Protein AF-A0A2R7QZ97-F1 (afdb_monomer)

Nearest PDB structures (foldseek):
  3zx6-assembly1_B  TM=9.233E-01  e=1.026E-11  Archaeoglobus fulgidus DSM 4304
  8c5v-assembly1_I  TM=8.715E-01  e=5.247E-11  Escherichia coli
  3ja6-assembly1_I  TM=5.842E-01  e=1.740E-07  Escherichia coli
  7a0g-assembly1_FFF  TM=6.526E-01  e=6.106E-01  Serratia marcescens
  5xg2-assembly1_A  TM=6.997E-01  e=9.963E-01  Pyrococcus yayanosii CH1

Mean predicted aligned error: 10.74 Å

Structure (mmCIF, N/CA/C/O backbone):
data_AF-A0A2R7QZ97-F1
#
_entry.id   AF-A0A2R7QZ97-F1
#
loop_
_atom_site.group_PDB
_atom_site.id
_atom_site.type_symbol
_atom_site.label_atom_id
_atom_site.label_alt_id
_atom_site.label_comp_id
_atom_site.label_asym_id
_atom_site.label_entity_id
_atom_site.label_seq_id
_atom_site.pdbx_PDB_ins_code
_atom_site.Cartn_x
_atom_site.Cartn_y
_atom_site.Cartn_z
_atom_site.occupancy
_atom_site.B_iso_or_equiv
_atom_site.auth_seq_id
_atom_site.auth_comp_id
_atom_site.auth_asym_id
_atom_site.auth_atom_id
_atom_site.pdbx_PDB_model_num
ATOM 1 N N . HIS A 1 1 ? -22.689 7.119 20.445 1.00 74.62 1 HIS A N 1
ATOM 2 C CA . HIS A 1 1 ? -21.287 7.129 19.978 1.00 74.62 1 HIS A CA 1
ATOM 3 C C . HIS A 1 1 ? -20.945 5.925 19.104 1.00 74.62 1 HIS A C 1
ATOM 5 O O . HIS A 1 1 ? -20.470 6.163 18.003 1.00 74.62 1 HIS A O 1
ATOM 11 N N . ALA A 1 2 ? -21.285 4.690 19.500 1.00 81.50 2 ALA A N 1
ATOM 12 C CA . ALA A 1 2 ? -21.035 3.475 18.706 1.00 81.50 2 ALA A CA 1
ATOM 13 C C . ALA A 1 2 ? -21.479 3.566 17.229 1.00 81.50 2 ALA A C 1
ATOM 15 O O . ALA A 1 2 ? -20.641 3.485 16.346 1.00 81.50 2 ALA A O 1
ATOM 16 N N . ARG A 1 3 ? -22.747 3.912 16.947 1.00 79.94 3 ARG A N 1
ATOM 17 C CA . ARG A 1 3 ? -23.255 4.099 15.564 1.00 79.94 3 ARG A CA 1
ATOM 18 C C . ARG A 1 3 ? -22.471 5.104 14.703 1.00 79.94 3 ARG A C 1
ATOM 20 O O . ARG A 1 3 ? -22.500 5.025 13.482 1.00 79.94 3 ARG A O 1
ATOM 27 N N . ARG A 1 4 ? -21.827 6.101 15.321 1.00 84.69 4 ARG A N 1
ATOM 28 C CA . ARG A 1 4 ? -20.996 7.081 14.601 1.00 84.69 4 ARG A CA 1
ATOM 29 C C . ARG A 1 4 ? -19.594 6.528 14.347 1.00 84.69 4 ARG A C 1
ATOM 31 O O . ARG A 1 4 ? -19.046 6.792 13.287 1.00 84.69 4 ARG A O 1
ATOM 38 N N . ALA A 1 5 ? -19.038 5.796 15.311 1.00 85.38 5 ALA A N 1
ATOM 39 C CA . ALA A 1 5 ? -17.747 5.133 15.178 1.00 85.38 5 ALA A CA 1
ATOM 40 C C . ALA A 1 5 ? -17.795 4.028 14.111 1.00 85.38 5 ALA A C 1
ATOM 42 O O . ALA A 1 5 ? -16.906 3.975 13.275 1.00 85.38 5 ALA A O 1
ATOM 43 N N . ASP A 1 6 ? -18.877 3.248 14.080 1.00 84.31 6 ASP A N 1
ATOM 44 C CA . ASP A 1 6 ? -19.133 2.221 13.065 1.00 84.31 6 ASP A CA 1
ATOM 45 C C . ASP A 1 6 ? -19.162 2.807 11.640 1.00 84.31 6 ASP A C 1
ATOM 47 O O . ASP A 1 6 ? -18.436 2.367 10.754 1.00 84.31 6 ASP A O 1
ATOM 51 N N . ARG A 1 7 ? -19.887 3.917 11.440 1.00 87.75 7 ARG A N 1
ATOM 52 C CA . ARG A 1 7 ? -19.893 4.625 10.149 1.00 87.75 7 ARG A CA 1
ATOM 53 C C . ARG A 1 7 ? -18.503 5.124 9.733 1.00 87.75 7 ARG A C 1
ATOM 55 O O . ARG A 1 7 ? -18.128 4.979 8.578 1.00 87.75 7 ARG A O 1
ATOM 62 N N . LEU A 1 8 ? -17.748 5.704 10.667 1.00 89.38 8 LEU A N 1
ATOM 63 C CA . LEU A 1 8 ? -16.377 6.174 10.421 1.00 89.38 8 LEU A CA 1
ATOM 64 C C . LEU A 1 8 ? -15.429 5.021 10.070 1.00 89.38 8 LEU A C 1
ATOM 66 O O . LEU A 1 8 ? -14.568 5.184 9.210 1.00 89.38 8 LEU A O 1
ATOM 70 N N . ALA A 1 9 ? -15.590 3.865 10.716 1.00 88.75 9 ALA A N 1
ATOM 71 C CA . ALA A 1 9 ? -14.850 2.657 10.383 1.00 88.75 9 ALA A CA 1
ATOM 72 C C . ALA A 1 9 ? -15.205 2.177 8.966 1.00 88.75 9 ALA A C 1
ATOM 74 O O . ALA A 1 9 ? -14.306 1.941 8.165 1.00 88.75 9 ALA A O 1
ATOM 75 N N . ALA A 1 10 ? -16.491 2.128 8.609 1.00 88.56 10 ALA A N 1
ATOM 76 C CA . ALA A 1 10 ? -16.923 1.758 7.261 1.00 88.56 10 ALA A CA 1
ATOM 77 C C . ALA A 1 10 ? -16.348 2.695 6.180 1.00 88.56 10 ALA A C 1
ATOM 79 O O . ALA A 1 10 ? -15.790 2.220 5.191 1.00 88.56 10 ALA A O 1
ATOM 80 N N . GLU A 1 11 ? -16.400 4.014 6.396 1.00 92.50 11 GLU A N 1
ATOM 81 C CA . GLU A 1 11 ? -15.803 5.008 5.489 1.00 92.50 11 GLU A CA 1
ATOM 82 C C . GLU A 1 11 ? -14.279 4.821 5.362 1.00 92.50 11 GLU A C 1
ATOM 84 O O . GLU A 1 11 ? -13.733 4.842 4.258 1.00 92.50 11 GLU A O 1
ATOM 89 N N . ALA A 1 12 ? -13.572 4.586 6.473 1.00 90.81 12 ALA A N 1
ATOM 90 C CA . ALA A 1 12 ? -12.129 4.342 6.455 1.00 90.81 12 ALA A CA 1
ATOM 91 C C . ALA A 1 12 ? -11.760 3.044 5.714 1.00 90.81 12 ALA A C 1
ATOM 93 O O . ALA A 1 12 ? -10.780 3.020 4.965 1.00 90.81 12 ALA A O 1
ATOM 94 N N . ALA A 1 13 ? -12.547 1.978 5.891 1.00 91.31 13 ALA A N 1
ATOM 95 C CA . ALA A 1 13 ? -12.369 0.718 5.174 1.00 91.31 13 ALA A CA 1
ATOM 96 C C . ALA A 1 13 ? -12.598 0.893 3.668 1.00 91.31 13 ALA A C 1
ATOM 98 O O . ALA A 1 13 ? -11.818 0.373 2.869 1.00 91.31 13 ALA A O 1
ATOM 99 N N . GLU A 1 14 ? -13.615 1.662 3.275 1.00 93.00 14 GLU A N 1
ATOM 100 C CA . GLU A 1 14 ? -13.889 1.968 1.871 1.00 93.00 14 GLU A CA 1
ATOM 101 C C . GLU A 1 14 ? -12.729 2.739 1.227 1.00 93.00 14 GLU A C 1
ATOM 103 O O . GLU A 1 14 ? -12.229 2.340 0.173 1.00 93.00 14 GLU A O 1
ATOM 108 N N . VAL A 1 15 ? -12.232 3.792 1.884 1.00 94.19 15 VAL A N 1
ATOM 109 C CA . VAL A 1 15 ? -11.080 4.570 1.397 1.00 94.19 15 VAL A CA 1
ATOM 110 C C . VAL A 1 15 ? -9.831 3.694 1.280 1.00 94.19 15 VAL A C 1
ATOM 112 O O . VAL A 1 15 ? -9.115 3.762 0.279 1.00 94.19 15 VAL A O 1
ATOM 115 N N . ALA A 1 16 ? -9.570 2.831 2.265 1.00 92.81 16 ALA A N 1
ATOM 116 C CA . ALA A 1 16 ? -8.441 1.907 2.215 1.00 92.81 16 ALA A CA 1
ATOM 117 C C . ALA A 1 16 ? -8.582 0.877 1.077 1.00 92.81 16 ALA A C 1
ATOM 119 O O . ALA A 1 16 ? -7.597 0.581 0.395 1.00 92.81 16 ALA A O 1
ATOM 120 N N . ALA A 1 17 ? -9.794 0.379 0.817 1.00 91.94 17 ALA A N 1
ATOM 121 C CA . ALA A 1 17 ? -10.076 -0.534 -0.289 1.00 91.94 17 ALA A CA 1
ATOM 122 C C . ALA A 1 17 ? -9.878 0.138 -1.658 1.00 91.94 17 ALA A C 1
ATOM 124 O O . ALA A 1 17 ? -9.222 -0.430 -2.536 1.00 91.94 17 ALA A O 1
ATOM 125 N N . GLN A 1 18 ? -10.369 1.370 -1.827 1.00 94.69 18 GLN A N 1
ATOM 126 C CA . GLN A 1 18 ? -10.133 2.174 -3.031 1.00 94.69 18 GLN A CA 1
ATOM 127 C C . GLN A 1 18 ? -8.634 2.440 -3.238 1.00 94.69 18 GLN A C 1
ATOM 129 O O . GLN A 1 18 ? -8.123 2.286 -4.349 1.00 94.69 18 GLN A O 1
ATOM 134 N N . GLY A 1 19 ? -7.905 2.756 -2.163 1.00 94.75 19 GLY A N 1
ATOM 135 C CA . GLY A 1 19 ? -6.448 2.873 -2.193 1.00 94.75 19 GLY A CA 1
ATOM 136 C C . GLY A 1 19 ? -5.768 1.576 -2.644 1.00 94.75 19 GLY A C 1
ATOM 137 O O . GLY A 1 19 ? -4.864 1.608 -3.476 1.00 94.75 19 GLY A O 1
ATOM 138 N N . GLY A 1 20 ? -6.227 0.423 -2.147 1.00 94.38 20 GLY A N 1
ATOM 139 C CA . GLY A 1 20 ? -5.702 -0.888 -2.534 1.00 94.38 20 GLY A CA 1
ATOM 140 C C . GLY A 1 20 ? -5.913 -1.191 -4.021 1.00 94.38 20 GLY A C 1
ATOM 141 O O . GLY A 1 20 ? -5.006 -1.693 -4.693 1.00 94.38 20 GLY A O 1
ATOM 142 N N . ALA A 1 21 ? -7.076 -0.825 -4.564 1.00 93.75 21 ALA A N 1
ATOM 143 C CA . ALA A 1 21 ? -7.362 -0.936 -5.993 1.00 93.75 21 ALA A CA 1
ATOM 144 C C . ALA A 1 21 ? -6.455 -0.017 -6.831 1.00 93.75 21 ALA A C 1
ATOM 146 O O . ALA A 1 21 ? -5.871 -0.464 -7.820 1.00 93.75 21 ALA A O 1
ATOM 147 N N . ALA A 1 22 ? -6.263 1.237 -6.407 1.00 95.56 22 ALA A N 1
ATOM 148 C CA . ALA A 1 22 ? -5.367 2.176 -7.082 1.00 95.56 22 ALA A CA 1
ATOM 149 C C . ALA A 1 22 ? -3.914 1.671 -7.105 1.00 95.56 22 ALA A C 1
ATOM 151 O O . ALA A 1 22 ? -3.258 1.703 -8.145 1.00 95.56 22 ALA A O 1
ATOM 152 N N . VAL A 1 23 ? -3.425 1.127 -5.989 1.00 95.62 23 VAL A N 1
ATOM 153 C CA . VAL A 1 23 ? -2.092 0.512 -5.913 1.00 95.62 23 VAL A CA 1
ATOM 154 C C . VAL A 1 23 ? -1.974 -0.697 -6.844 1.00 95.62 23 VAL A C 1
ATOM 156 O O . VAL A 1 23 ? -0.961 -0.856 -7.524 1.00 95.62 23 VAL A O 1
ATOM 159 N N . THR A 1 24 ? -3.018 -1.521 -6.939 1.00 93.12 24 THR A N 1
ATOM 160 C CA . THR A 1 24 ? -3.050 -2.654 -7.878 1.00 93.12 24 THR A CA 1
ATOM 161 C C . THR A 1 24 ? -2.922 -2.180 -9.329 1.00 93.12 24 THR A C 1
ATOM 163 O O . THR A 1 24 ? -2.155 -2.756 -10.102 1.00 93.12 24 THR A O 1
ATOM 166 N N . GLN A 1 25 ? -3.597 -1.085 -9.691 1.00 94.94 25 GLN A N 1
ATOM 167 C CA . GLN A 1 25 ? -3.477 -0.472 -11.016 1.00 94.94 25 GLN A CA 1
ATOM 168 C C . GLN A 1 25 ? -2.061 0.066 -11.283 1.00 94.94 25 GLN A C 1
ATOM 170 O O . GLN A 1 25 ? -1.548 -0.057 -12.399 1.00 94.94 25 GLN A O 1
ATOM 175 N N . VAL A 1 26 ? -1.404 0.634 -10.265 1.00 94.69 26 VAL A N 1
ATOM 176 C CA . VAL A 1 26 ? -0.004 1.077 -10.361 1.00 94.69 26 VAL A CA 1
ATOM 177 C C . VAL A 1 26 ? 0.915 -0.108 -10.652 1.00 94.69 26 VAL A C 1
ATOM 179 O O . VAL A 1 26 ? 1.707 -0.028 -11.587 1.00 94.69 26 VAL A O 1
ATOM 182 N N . VAL A 1 27 ? 0.772 -1.227 -9.932 1.00 93.62 27 VAL A N 1
ATOM 183 C CA . VAL A 1 27 ? 1.569 -2.447 -10.171 1.00 93.62 27 VAL A CA 1
ATOM 184 C C . VAL A 1 27 ? 1.369 -2.972 -11.597 1.00 93.62 27 VAL A C 1
ATOM 186 O O . VAL A 1 27 ? 2.342 -3.281 -12.282 1.00 93.62 27 VAL A O 1
ATOM 189 N N . GLN A 1 28 ? 0.127 -3.014 -12.088 1.00 94.19 28 GLN A N 1
ATOM 190 C CA . GLN A 1 28 ? -0.158 -3.419 -13.472 1.00 94.19 28 GLN A CA 1
ATOM 191 C C . GLN A 1 28 ? 0.491 -2.485 -14.500 1.00 94.19 28 GLN A C 1
ATOM 193 O O . GLN A 1 28 ? 1.039 -2.942 -15.503 1.00 94.19 28 GLN A O 1
ATOM 198 N N . THR A 1 29 ? 0.459 -1.177 -14.244 1.00 94.94 29 THR A N 1
ATOM 199 C CA . THR A 1 29 ? 1.078 -0.181 -15.125 1.00 94.94 29 THR A CA 1
ATOM 200 C C . THR A 1 29 ? 2.598 -0.339 -15.141 1.00 94.94 29 THR A C 1
ATOM 202 O O . THR A 1 29 ? 3.194 -0.328 -16.214 1.00 94.94 29 THR A O 1
ATOM 205 N N . MET A 1 30 ? 3.221 -0.568 -13.980 1.00 94.12 30 MET A N 1
ATOM 206 C CA . MET A 1 30 ? 4.659 -0.839 -13.873 1.00 94.12 30 MET A CA 1
ATOM 207 C C . MET A 1 30 ? 5.058 -2.105 -14.636 1.00 94.12 30 MET A C 1
ATOM 209 O O . MET A 1 30 ? 6.031 -2.078 -15.383 1.00 94.12 30 MET A O 1
ATOM 213 N N . ALA A 1 31 ? 4.264 -3.177 -14.558 1.00 92.50 31 ALA A N 1
ATOM 214 C CA . ALA A 1 31 ? 4.493 -4.378 -15.364 1.00 92.50 31 ALA A CA 1
ATOM 215 C C . ALA A 1 31 ? 4.414 -4.095 -16.879 1.00 92.50 31 ALA A C 1
ATOM 217 O O . ALA A 1 31 ? 5.215 -4.614 -17.656 1.00 92.50 31 ALA A O 1
ATOM 218 N N . GLY A 1 32 ? 3.486 -3.236 -17.314 1.00 95.00 32 GLY A N 1
ATOM 219 C CA . GLY A 1 32 ? 3.398 -2.795 -18.710 1.00 95.00 32 GLY A CA 1
ATOM 220 C C . GLY A 1 32 ? 4.596 -1.951 -19.164 1.00 95.00 32 GLY A C 1
ATOM 221 O O . GLY A 1 32 ? 5.067 -2.102 -20.298 1.00 95.00 32 GLY A O 1
ATOM 222 N N . ILE A 1 33 ? 5.118 -1.092 -18.282 1.00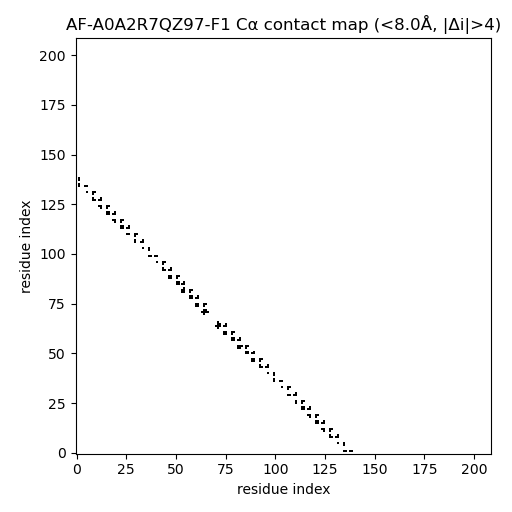 93.81 33 ILE A N 1
ATOM 223 C CA . ILE A 1 33 ? 6.342 -0.319 -18.530 1.00 93.81 33 ILE A CA 1
ATOM 224 C C . ILE A 1 33 ? 7.537 -1.266 -18.666 1.00 93.81 33 ILE A C 1
ATOM 226 O O . ILE A 1 33 ? 8.300 -1.117 -19.613 1.00 93.81 33 ILE A O 1
ATOM 230 N N . GLU A 1 34 ? 7.662 -2.276 -17.803 1.00 92.62 34 GLU A N 1
ATOM 231 C CA . GLU A 1 34 ? 8.752 -3.259 -17.859 1.00 92.62 34 GLU A CA 1
ATOM 232 C C . GLU A 1 34 ? 8.778 -4.017 -19.196 1.00 92.62 34 GLU A C 1
ATOM 234 O O . GLU A 1 34 ? 9.806 -4.076 -19.872 1.00 92.62 34 GLU A O 1
ATOM 239 N N . VAL A 1 35 ? 7.622 -4.513 -19.648 1.00 94.19 35 VAL A N 1
ATOM 240 C CA . VAL A 1 35 ? 7.496 -5.172 -20.961 1.00 94.19 35 VAL A CA 1
ATOM 241 C C . VAL A 1 35 ? 7.880 -4.226 -22.103 1.00 94.19 35 VAL A C 1
ATOM 243 O O . VAL A 1 35 ? 8.536 -4.632 -23.065 1.00 94.19 35 VAL A O 1
ATOM 246 N N . SER A 1 36 ? 7.491 -2.953 -22.004 1.00 95.25 36 SER A N 1
ATOM 247 C CA . SER A 1 36 ? 7.838 -1.943 -23.007 1.00 95.25 36 SER A CA 1
ATOM 248 C C . SER A 1 36 ? 9.343 -1.661 -23.020 1.00 95.25 36 SER A C 1
ATOM 250 O O . SER A 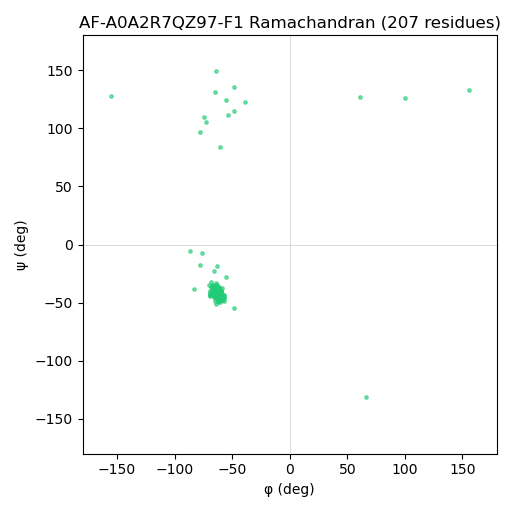1 36 ? 9.937 -1.622 -24.094 1.00 95.25 36 SER A O 1
ATOM 252 N N . SER A 1 37 ? 9.973 -1.540 -21.851 1.00 94.81 37 SER A N 1
ATOM 253 C CA . SER A 1 37 ? 11.419 -1.355 -21.690 1.00 94.81 37 SER A CA 1
ATOM 254 C C . SER A 1 37 ? 12.215 -2.508 -22.302 1.00 94.81 37 SER A C 1
ATOM 256 O O . SER A 1 37 ? 13.139 -2.258 -23.076 1.00 94.81 37 SER A O 1
ATOM 258 N N . LEU A 1 38 ? 11.812 -3.760 -22.051 1.00 92.69 38 LEU A N 1
ATOM 259 C CA . LEU A 1 38 ? 12.433 -4.944 -22.660 1.00 92.69 38 LEU A CA 1
ATOM 260 C C . LEU A 1 38 ? 12.373 -4.894 -24.190 1.00 92.69 38 LEU A C 1
ATOM 262 O O . LEU A 1 38 ? 13.378 -5.096 -24.867 1.00 92.69 38 LEU A O 1
ATOM 266 N N . ARG A 1 39 ? 11.216 -4.524 -24.748 1.00 96.12 39 ARG A N 1
ATOM 267 C CA . ARG A 1 39 ? 11.067 -4.383 -26.200 1.00 96.12 39 ARG A CA 1
ATOM 268 C C . ARG A 1 39 ? 11.969 -3.289 -26.774 1.00 96.12 39 ARG A C 1
ATOM 270 O O . ARG A 1 39 ? 12.491 -3.448 -27.876 1.00 96.12 39 ARG A O 1
ATOM 277 N N . ILE A 1 40 ? 12.156 -2.179 -26.059 1.00 95.31 40 ILE A N 1
ATOM 278 C CA . ILE A 1 40 ? 13.090 -1.131 -26.488 1.00 95.31 40 ILE A CA 1
ATOM 279 C C . ILE A 1 40 ? 14.535 -1.659 -26.417 1.00 95.31 40 ILE A C 1
ATOM 281 O O . ILE A 1 40 ? 15.299 -1.400 -27.344 1.00 95.31 40 ILE A O 1
ATOM 285 N N . ALA A 1 41 ? 14.903 -2.444 -25.397 1.00 95.50 41 ALA A N 1
ATOM 286 C CA . ALA A 1 41 ? 16.235 -3.053 -25.284 1.00 95.50 41 ALA A CA 1
ATOM 287 C C . ALA A 1 41 ? 16.560 -4.018 -26.445 1.00 95.50 41 ALA A C 1
ATOM 289 O O . ALA A 1 41 ? 17.688 -4.048 -26.950 1.00 95.50 41 ALA A O 1
ATOM 290 N N . ASP A 1 42 ? 15.567 -4.769 -26.924 1.00 96.25 42 ASP A N 1
ATOM 291 C CA . ASP A 1 42 ? 15.723 -5.619 -28.108 1.00 96.25 42 ASP A CA 1
ATOM 292 C C . ASP A 1 42 ? 15.964 -4.776 -29.370 1.00 96.25 42 ASP A C 1
ATOM 294 O O . ASP A 1 42 ? 16.862 -5.061 -30.167 1.00 96.25 42 ASP A O 1
ATOM 298 N N . ILE A 1 43 ? 15.205 -3.687 -29.535 1.00 96.81 43 ILE A N 1
ATOM 299 C CA . ILE A 1 43 ? 15.349 -2.773 -30.677 1.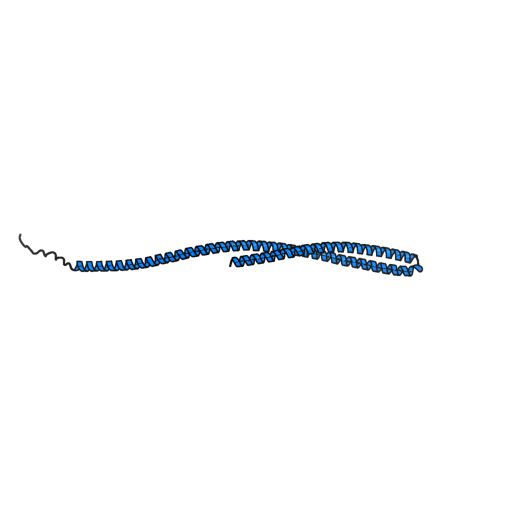00 96.81 43 ILE A CA 1
ATOM 300 C C . ILE A 1 43 ? 16.722 -2.090 -30.662 1.00 96.81 43 ILE A C 1
ATOM 302 O O . ILE A 1 43 ? 17.374 -2.009 -31.705 1.00 96.81 43 ILE A O 1
ATOM 306 N N . THR A 1 44 ? 17.198 -1.620 -29.507 1.00 96.75 44 THR A N 1
ATOM 307 C CA . THR A 1 44 ? 18.524 -0.987 -29.403 1.00 96.75 44 THR A CA 1
ATOM 308 C C . THR A 1 44 ? 19.648 -1.968 -29.712 1.00 96.75 44 THR A C 1
ATOM 310 O O . THR A 1 44 ? 20.629 -1.581 -30.348 1.00 96.75 44 THR A O 1
ATOM 313 N N . THR A 1 45 ? 19.479 -3.247 -29.365 1.00 97.19 45 THR A N 1
ATOM 314 C CA . THR A 1 45 ? 20.413 -4.318 -29.742 1.00 97.19 45 THR A CA 1
ATOM 315 C C . THR A 1 45 ? 20.474 -4.505 -31.262 1.00 97.19 45 THR A C 1
ATOM 317 O O . THR A 1 45 ? 21.563 -4.617 -31.829 1.00 97.19 45 THR A O 1
ATOM 320 N N . VAL A 1 46 ? 19.330 -4.468 -31.954 1.00 98.19 46 VAL A N 1
ATOM 321 C CA . VAL A 1 46 ? 19.290 -4.507 -33.428 1.00 98.19 46 VAL A CA 1
ATOM 322 C C . VAL A 1 46 ? 19.975 -3.278 -34.037 1.00 98.19 46 VAL A C 1
ATOM 324 O O . VAL A 1 46 ? 20.733 -3.419 -34.996 1.00 98.19 46 VAL A O 1
ATOM 327 N N . ILE A 1 47 ? 19.766 -2.082 -33.474 1.00 97.38 47 ILE A N 1
ATOM 328 C CA . ILE A 1 47 ? 20.399 -0.840 -33.951 1.00 97.38 47 ILE A CA 1
ATOM 329 C C . ILE A 1 47 ? 21.928 -0.894 -33.801 1.00 97.38 47 ILE A C 1
ATOM 331 O O . ILE A 1 47 ? 22.629 -0.536 -34.748 1.00 97.38 47 ILE A O 1
ATOM 335 N N . ASP A 1 48 ? 22.459 -1.373 -32.669 1.00 97.81 48 ASP A N 1
ATOM 336 C CA . ASP A 1 48 ? 23.911 -1.565 -32.488 1.00 97.81 48 ASP A CA 1
ATOM 337 C C . ASP A 1 48 ? 24.466 -2.574 -33.512 1.00 97.81 48 ASP A C 1
ATOM 339 O O . ASP A 1 48 ? 25.518 -2.350 -34.113 1.00 97.81 48 ASP A O 1
ATOM 343 N N . GLY A 1 49 ? 23.705 -3.634 -33.817 1.00 98.00 49 GLY A N 1
ATOM 344 C CA . GLY A 1 49 ? 24.024 -4.582 -34.888 1.00 98.00 49 GLY A CA 1
ATOM 345 C C . GLY A 1 49 ? 24.086 -3.941 -36.282 1.00 98.00 49 GLY A C 1
ATOM 346 O O . GLY A 1 49 ? 25.044 -4.172 -37.025 1.00 98.00 49 GLY A O 1
ATOM 347 N N . ILE A 1 50 ? 23.113 -3.093 -36.634 1.00 97.94 50 ILE A N 1
ATOM 348 C CA . ILE A 1 50 ? 23.094 -2.345 -37.906 1.00 97.94 50 ILE A CA 1
ATOM 349 C C . ILE A 1 50 ? 24.276 -1.373 -37.977 1.00 97.94 50 ILE A C 1
ATOM 351 O O . ILE A 1 50 ? 24.943 -1.273 -39.011 1.00 97.94 50 ILE A O 1
ATOM 355 N N . ALA A 1 51 ? 24.570 -0.672 -36.881 1.00 98.25 51 ALA A N 1
ATOM 356 C CA . ALA A 1 51 ? 25.707 0.233 -36.792 1.00 98.25 51 ALA A CA 1
ATOM 357 C C . ALA A 1 51 ? 27.032 -0.523 -36.987 1.00 98.25 51 ALA A C 1
ATOM 359 O O . ALA A 1 51 ? 27.888 -0.089 -37.760 1.00 98.25 51 ALA A O 1
ATOM 360 N N . PHE A 1 52 ? 27.178 -1.699 -36.374 1.00 97.81 52 PHE A N 1
ATOM 361 C CA . PHE A 1 52 ? 28.341 -2.558 -36.571 1.00 97.81 52 PHE A CA 1
ATOM 362 C C . PHE A 1 52 ? 28.484 -3.011 -38.030 1.00 97.81 52 PHE A C 1
ATOM 364 O O . PHE A 1 52 ? 29.555 -2.847 -38.616 1.00 97.81 52 PHE A O 1
ATOM 371 N N . GLN A 1 53 ? 27.410 -3.510 -38.650 1.00 98.25 53 GLN A N 1
ATOM 372 C CA . GLN A 1 53 ? 27.417 -3.903 -40.064 1.00 98.25 53 GLN A CA 1
ATOM 373 C C . GLN A 1 53 ? 27.790 -2.727 -40.976 1.00 98.25 53 GLN A C 1
ATOM 375 O O . GLN A 1 53 ? 28.663 -2.866 -41.830 1.00 98.25 53 GLN A O 1
ATOM 380 N N . THR A 1 54 ? 27.207 -1.549 -40.746 1.00 98.00 54 THR A N 1
ATOM 381 C CA . THR A 1 54 ? 27.505 -0.325 -41.508 1.00 98.00 54 THR A CA 1
ATOM 382 C C . THR A 1 54 ? 28.977 0.070 -41.380 1.00 98.00 54 THR A C 1
ATOM 384 O O . THR A 1 54 ? 29.614 0.417 -42.372 1.00 98.00 54 THR A O 1
ATOM 387 N N . ASN A 1 55 ? 29.552 -0.048 -40.180 1.00 96.62 55 ASN A N 1
ATOM 388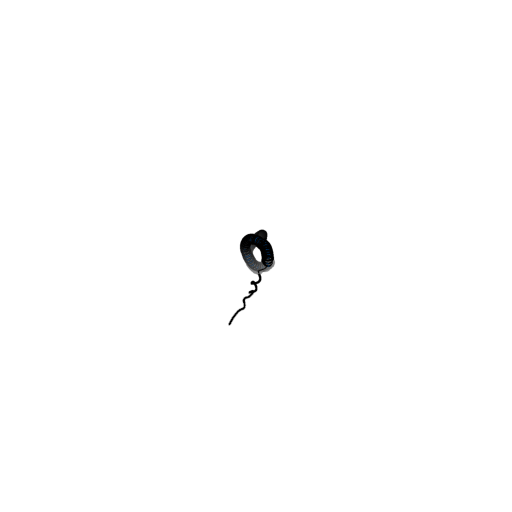 C CA . ASN A 1 55 ? 30.972 0.203 -39.940 1.00 96.62 55 ASN A CA 1
ATOM 389 C C . ASN A 1 55 ? 31.877 -0.778 -40.715 1.00 96.62 55 ASN A C 1
ATOM 391 O O . ASN A 1 55 ? 32.903 -0.360 -41.252 1.00 96.62 55 ASN A O 1
ATOM 395 N N . ILE A 1 56 ? 31.495 -2.056 -40.826 1.00 97.00 56 ILE A N 1
ATOM 396 C CA . ILE A 1 56 ? 32.226 -3.043 -41.641 1.00 97.00 56 ILE A CA 1
ATOM 397 C C . ILE A 1 56 ? 32.095 -2.742 -43.141 1.00 97.00 56 ILE A C 1
ATOM 399 O O . ILE A 1 56 ? 33.099 -2.774 -43.853 1.00 97.00 56 ILE A O 1
ATOM 403 N N . LEU A 1 57 ? 30.898 -2.395 -43.632 1.00 97.19 57 LEU A N 1
ATOM 404 C CA . LEU A 1 57 ? 30.710 -1.993 -45.033 1.00 97.19 57 LEU A CA 1
ATOM 405 C C . LEU A 1 57 ? 31.551 -0.758 -45.383 1.00 97.19 57 LEU A C 1
ATOM 407 O O . LEU A 1 57 ? 32.204 -0.735 -46.425 1.00 97.19 57 LEU A O 1
ATOM 411 N N . ALA A 1 58 ? 31.574 0.243 -44.501 1.00 97.38 58 ALA A N 1
ATOM 412 C CA . ALA A 1 58 ? 32.364 1.456 -44.677 1.00 97.38 58 ALA A CA 1
ATOM 413 C C . ALA A 1 58 ? 33.873 1.167 -44.703 1.00 97.38 58 ALA A C 1
ATOM 415 O O . ALA A 1 58 ? 34.602 1.733 -45.515 1.00 97.38 58 ALA A O 1
ATOM 416 N N . LEU A 1 59 ? 34.345 0.244 -43.860 1.00 95.81 59 LEU A N 1
ATOM 417 C CA . LEU A 1 59 ? 35.732 -0.215 -43.889 1.00 95.81 59 LEU A CA 1
ATOM 418 C C . LEU A 1 59 ? 36.076 -0.890 -45.225 1.00 95.81 59 LEU A C 1
ATOM 420 O O . LEU A 1 59 ? 37.096 -0.554 -45.823 1.00 95.81 59 LEU A O 1
ATOM 424 N N . ASN A 1 60 ? 35.221 -1.790 -45.714 1.00 96.06 60 ASN A N 1
ATOM 425 C CA . ASN A 1 60 ? 35.426 -2.453 -47.004 1.00 96.06 60 ASN A CA 1
ATOM 426 C C . ASN A 1 60 ? 35.444 -1.444 -48.164 1.00 96.06 60 ASN A C 1
ATOM 428 O O . ASN A 1 60 ? 36.307 -1.525 -49.035 1.00 96.06 60 ASN A O 1
ATOM 432 N N . ALA A 1 61 ? 34.548 -0.451 -48.144 1.00 95.56 61 ALA A N 1
ATOM 433 C CA . ALA A 1 61 ? 34.522 0.622 -49.136 1.00 95.56 61 ALA A CA 1
ATOM 434 C C . ALA A 1 61 ? 35.799 1.478 -49.104 1.00 95.56 61 ALA A C 1
ATOM 436 O O . ALA A 1 61 ? 36.329 1.825 -50.156 1.00 95.56 61 ALA A O 1
ATOM 437 N N . ALA A 1 62 ? 36.332 1.778 -47.915 1.00 94.38 62 ALA A N 1
ATOM 438 C CA . ALA A 1 62 ? 37.595 2.501 -47.776 1.00 94.38 62 ALA A CA 1
ATOM 439 C C . ALA A 1 62 ? 38.785 1.706 -48.347 1.00 94.38 62 ALA A C 1
ATOM 441 O O . ALA A 1 62 ? 39.665 2.290 -48.979 1.00 94.38 62 ALA A O 1
ATOM 442 N N . VAL A 1 63 ? 38.799 0.379 -48.164 1.00 95.12 63 VAL A N 1
ATOM 443 C CA . VAL A 1 63 ? 39.820 -0.510 -48.745 1.00 95.12 63 VAL A CA 1
ATOM 444 C C . VAL A 1 63 ? 39.732 -0.527 -50.273 1.00 95.12 63 VAL A C 1
ATOM 446 O O . VAL A 1 63 ? 40.755 -0.379 -50.941 1.00 95.12 63 VAL A O 1
ATOM 449 N N . GLU A 1 64 ? 38.530 -0.650 -50.839 1.00 94.25 64 GLU A N 1
ATOM 450 C CA . GLU A 1 64 ? 38.355 -0.665 -52.297 1.00 94.25 64 GLU A CA 1
ATOM 451 C C . GLU A 1 64 ? 38.671 0.704 -52.924 1.00 94.25 64 GLU A C 1
ATOM 453 O O . GLU A 1 64 ? 39.308 0.781 -53.974 1.00 94.25 64 GLU A O 1
ATOM 458 N N . ALA A 1 65 ? 38.329 1.799 -52.238 1.00 94.69 65 ALA A N 1
ATOM 459 C CA . ALA A 1 65 ? 38.707 3.150 -52.643 1.00 94.69 65 ALA A CA 1
ATOM 460 C C . ALA A 1 65 ? 40.233 3.342 -52.665 1.00 94.69 65 ALA A C 1
ATOM 462 O O . ALA A 1 65 ? 40.765 3.918 -53.612 1.00 94.69 65 ALA A O 1
ATOM 463 N N . ALA A 1 66 ? 40.954 2.812 -51.670 1.00 92.31 66 ALA A N 1
ATOM 464 C CA . ALA A 1 66 ? 42.417 2.824 -51.667 1.00 92.31 66 ALA A CA 1
ATOM 465 C C . ALA A 1 66 ? 43.003 1.996 -52.824 1.00 92.31 66 ALA A C 1
ATOM 467 O O . ALA A 1 66 ? 44.018 2.375 -53.410 1.00 92.31 66 ALA A O 1
ATOM 468 N N . ARG A 1 67 ? 42.345 0.889 -53.191 1.00 94.75 67 ARG A N 1
ATOM 469 C CA . ARG A 1 67 ? 42.743 0.028 -54.312 1.00 94.75 67 ARG A CA 1
ATOM 470 C C . ARG A 1 67 ? 42.556 0.698 -55.677 1.00 94.75 67 ARG A C 1
ATOM 472 O O . ARG A 1 67 ? 43.352 0.448 -56.578 1.00 94.75 67 ARG A O 1
ATOM 479 N N . ALA A 1 68 ? 41.548 1.558 -55.818 1.00 93.25 68 ALA A N 1
ATOM 480 C CA . ALA A 1 68 ? 41.277 2.335 -57.030 1.00 93.25 68 ALA A CA 1
ATOM 481 C C . ALA A 1 68 ? 42.217 3.547 -57.227 1.00 93.25 68 ALA A C 1
ATOM 483 O O . ALA A 1 68 ? 42.182 4.187 -58.277 1.00 93.25 68 ALA A O 1
ATOM 484 N N . GLY A 1 69 ? 43.073 3.867 -56.249 1.00 91.94 69 GLY A N 1
ATOM 485 C CA . GLY A 1 69 ? 44.047 4.956 -56.353 1.00 91.94 69 GLY A CA 1
ATOM 486 C C . GLY A 1 69 ? 43.394 6.341 -56.426 1.00 91.94 69 GLY A C 1
ATOM 487 O O . GLY A 1 69 ? 42.544 6.681 -55.605 1.00 91.94 69 GLY A O 1
ATOM 488 N N . GLU A 1 70 ? 43.806 7.163 -57.394 1.00 90.69 70 GLU A N 1
ATOM 489 C CA . GLU A 1 70 ? 43.334 8.552 -57.544 1.00 90.69 70 GLU A CA 1
ATOM 490 C C . GLU A 1 70 ? 41.829 8.644 -57.858 1.00 90.69 70 GLU A C 1
ATOM 492 O O . GLU A 1 70 ? 41.140 9.494 -57.293 1.00 90.69 70 GLU A O 1
ATOM 497 N N . GLU A 1 71 ? 41.294 7.711 -58.653 1.00 88.31 71 GLU A N 1
ATOM 498 C CA . GLU A 1 71 ? 39.862 7.633 -58.993 1.00 88.31 71 GLU A CA 1
ATOM 499 C C . GLU A 1 71 ? 38.984 7.311 -57.765 1.00 88.31 71 GLU A C 1
ATOM 501 O O . GLU A 1 71 ? 37.795 7.628 -57.721 1.00 88.31 71 GLU A O 1
ATOM 506 N N . GLY A 1 72 ? 39.570 6.705 -56.726 1.00 92.00 72 GLY A N 1
ATOM 507 C CA . GLY A 1 72 ? 38.888 6.324 -55.489 1.00 92.00 72 GLY A CA 1
ATOM 508 C C . GLY A 1 72 ? 38.818 7.421 -54.423 1.00 92.00 72 GLY A C 1
ATOM 509 O O . GLY A 1 72 ? 38.150 7.229 -53.406 1.00 92.00 72 GLY A O 1
ATOM 510 N N . ARG A 1 73 ? 39.465 8.583 -54.616 1.00 90.25 73 ARG A N 1
ATOM 511 C CA . ARG A 1 73 ? 39.572 9.626 -53.572 1.00 90.25 73 ARG A CA 1
ATOM 512 C C . ARG A 1 73 ? 38.222 10.110 -53.044 1.00 90.25 73 ARG A C 1
ATOM 514 O O . ARG A 1 73 ? 38.054 10.233 -51.833 1.00 90.25 73 ARG A O 1
ATOM 521 N N . GLY A 1 74 ? 37.252 10.342 -53.930 1.00 91.25 74 GLY A N 1
ATOM 522 C CA . GLY A 1 74 ? 35.901 10.753 -53.531 1.00 91.25 74 GLY A CA 1
ATOM 523 C C . GLY A 1 74 ? 35.179 9.681 -52.708 1.00 91.25 74 GLY A C 1
ATOM 524 O O . GLY A 1 74 ? 34.570 9.986 -51.682 1.00 91.25 74 GLY A O 1
ATOM 525 N N . PHE A 1 75 ? 35.317 8.411 -53.100 1.00 93.12 75 PHE A N 1
ATOM 526 C CA . PHE A 1 75 ? 34.741 7.277 -52.373 1.00 93.12 75 PHE A CA 1
ATOM 527 C C . PHE A 1 75 ? 35.389 7.064 -51.002 1.00 93.12 75 PHE A C 1
ATOM 529 O O . PHE A 1 75 ? 34.684 6.742 -50.047 1.00 93.12 75 PHE A O 1
ATOM 536 N N . ALA A 1 76 ? 36.698 7.297 -50.871 1.00 93.56 76 ALA A N 1
ATOM 537 C CA . ALA A 1 76 ? 37.404 7.180 -49.595 1.00 93.56 76 ALA A CA 1
ATOM 538 C C . ALA A 1 76 ? 36.867 8.167 -48.541 1.00 93.56 76 ALA A C 1
ATOM 540 O O . ALA A 1 76 ? 36.689 7.791 -47.381 1.00 93.56 76 ALA A O 1
ATOM 541 N N . VAL A 1 77 ? 36.551 9.405 -48.944 1.00 94.75 77 VAL A N 1
ATOM 542 C CA . VAL A 1 77 ? 35.963 10.414 -48.044 1.00 94.75 77 VAL A CA 1
ATOM 543 C C . VAL A 1 77 ? 34.575 9.975 -47.581 1.00 94.75 77 VAL A C 1
ATOM 545 O O . VAL A 1 77 ? 34.317 9.942 -46.377 1.00 94.75 77 VAL A O 1
ATOM 548 N N . VAL A 1 78 ? 33.710 9.550 -48.507 1.00 96.19 78 VAL A N 1
ATOM 549 C CA . VAL A 1 78 ? 32.363 9.059 -48.165 1.00 96.19 78 VAL A CA 1
ATOM 550 C C . VAL A 1 78 ? 32.442 7.850 -47.230 1.00 96.19 78 VAL A C 1
ATOM 552 O O . VAL A 1 78 ? 31.731 7.803 -46.230 1.00 96.19 78 VAL A O 1
ATOM 555 N N . ALA A 1 79 ? 33.342 6.902 -47.496 1.00 96.94 79 ALA A N 1
ATOM 556 C CA . ALA A 1 79 ? 33.547 5.738 -46.639 1.00 96.94 79 ALA A CA 1
ATOM 557 C C . ALA A 1 79 ? 33.972 6.133 -45.212 1.00 96.94 79 ALA A C 1
ATOM 559 O O . ALA A 1 79 ? 33.480 5.556 -44.242 1.00 96.94 79 ALA A O 1
ATOM 560 N N . SER A 1 80 ? 34.834 7.144 -45.061 1.00 96.19 80 SER A N 1
ATOM 561 C CA . SER A 1 80 ? 35.237 7.645 -43.741 1.00 96.19 80 SER A CA 1
ATOM 562 C C . SER A 1 80 ? 34.082 8.305 -42.975 1.00 96.19 80 SER A C 1
ATOM 564 O O . SER A 1 80 ? 33.919 8.044 -41.782 1.00 96.19 80 SER A O 1
ATOM 566 N N . GLU A 1 81 ? 33.223 9.061 -43.665 1.00 97.50 81 GLU A N 1
ATOM 567 C CA . GLU A 1 81 ? 32.068 9.733 -43.060 1.00 97.50 81 GLU A CA 1
ATOM 568 C C . GLU A 1 81 ? 30.996 8.722 -42.626 1.00 97.50 81 GLU A C 1
ATOM 570 O O . GLU A 1 81 ? 30.485 8.778 -41.506 1.00 97.50 81 GLU A O 1
ATOM 575 N N . VAL A 1 82 ? 30.712 7.723 -43.473 1.00 97.94 82 VAL A N 1
ATOM 576 C CA . VAL A 1 82 ? 29.791 6.621 -43.141 1.00 97.94 82 VAL A CA 1
ATOM 577 C C . VAL A 1 82 ? 30.311 5.833 -41.939 1.00 97.94 82 VAL A C 1
ATOM 579 O O . VAL A 1 82 ? 29.535 5.474 -41.051 1.00 97.94 82 VAL A O 1
ATOM 582 N N . ARG A 1 83 ? 31.627 5.599 -41.860 1.00 97.31 83 ARG A N 1
ATOM 583 C CA . ARG A 1 83 ? 32.247 4.925 -40.715 1.00 97.31 83 ARG A CA 1
ATOM 584 C C . ARG A 1 83 ? 32.078 5.728 -39.424 1.00 97.31 83 ARG A C 1
ATOM 586 O O . ARG A 1 83 ? 31.683 5.160 -38.406 1.00 97.31 83 ARG A O 1
ATOM 593 N N . ALA A 1 84 ? 32.335 7.034 -39.465 1.00 97.50 84 ALA A N 1
ATOM 594 C CA . ALA A 1 84 ? 32.155 7.915 -38.314 1.00 97.50 84 ALA A CA 1
ATOM 595 C C . ALA A 1 84 ? 30.687 7.949 -37.850 1.00 97.50 84 ALA A C 1
ATOM 597 O O . ALA A 1 84 ? 30.408 7.855 -36.652 1.00 97.50 84 ALA A O 1
ATOM 598 N N . LEU A 1 85 ? 29.733 8.003 -38.787 1.00 97.75 85 LEU A N 1
ATOM 599 C CA . LEU A 1 85 ? 28.300 7.955 -38.488 1.00 97.75 85 LEU A CA 1
ATOM 600 C C . LEU A 1 85 ? 27.880 6.622 -37.848 1.00 97.75 85 LEU A C 1
ATOM 602 O O . LEU A 1 85 ? 27.100 6.609 -36.891 1.00 97.75 85 LEU A O 1
ATOM 606 N N . ALA A 1 86 ? 28.422 5.507 -38.339 1.00 98.12 86 ALA A N 1
ATOM 607 C CA . ALA A 1 86 ? 28.180 4.183 -37.780 1.00 98.12 86 ALA A CA 1
ATOM 608 C C . ALA A 1 86 ? 28.702 4.071 -36.337 1.00 98.12 86 ALA A C 1
ATOM 610 O O . ALA A 1 86 ? 27.981 3.611 -35.454 1.00 98.12 86 ALA A O 1
ATOM 611 N N . GLN A 1 87 ? 29.913 4.567 -36.060 1.00 97.25 87 GLN A N 1
ATOM 612 C CA . GLN A 1 87 ? 30.465 4.599 -34.699 1.00 97.25 87 GLN A CA 1
ATOM 613 C C . GLN A 1 87 ? 29.624 5.463 -33.749 1.00 97.25 87 GLN A C 1
ATOM 615 O O . GLN A 1 87 ? 29.337 5.037 -32.630 1.00 97.25 87 GLN A O 1
ATOM 620 N N . ARG A 1 88 ? 29.173 6.640 -34.204 1.00 97.94 88 ARG A N 1
ATOM 621 C CA . ARG A 1 88 ? 28.269 7.505 -33.426 1.00 97.94 88 ARG A CA 1
ATOM 622 C C . ARG A 1 88 ? 26.929 6.828 -33.134 1.00 97.94 88 ARG A C 1
ATOM 624 O O . ARG A 1 88 ? 26.428 6.940 -32.020 1.00 97.94 88 ARG A O 1
ATOM 631 N N . SER A 1 89 ? 26.373 6.103 -34.104 1.00 97.69 89 SER A N 1
ATOM 632 C CA . SER A 1 89 ? 25.116 5.363 -33.926 1.00 97.69 89 SER A CA 1
ATOM 633 C C . SER A 1 89 ? 25.263 4.224 -32.914 1.00 97.69 89 SER A C 1
ATOM 635 O O . SER 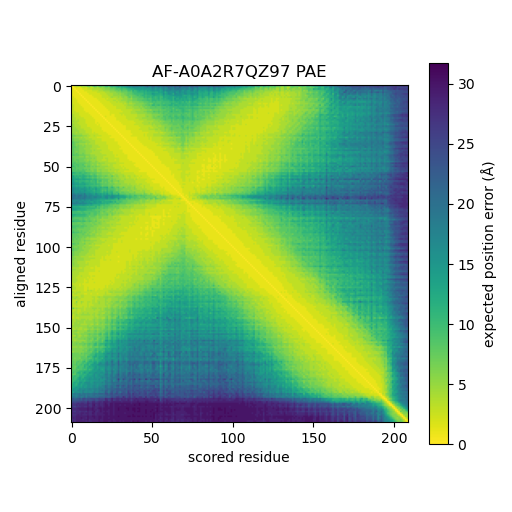A 1 89 ? 24.406 4.072 -32.047 1.00 97.69 89 SER A O 1
ATOM 637 N N . ALA A 1 90 ? 26.370 3.473 -32.966 1.00 97.31 90 ALA A N 1
ATOM 638 C CA . ALA A 1 90 ? 26.673 2.419 -31.995 1.00 97.31 90 ALA A CA 1
ATOM 639 C C . ALA A 1 90 ? 26.825 2.978 -30.570 1.00 97.31 90 ALA A C 1
ATOM 641 O O . ALA A 1 90 ? 26.301 2.413 -29.611 1.00 97.31 90 ALA A O 1
ATOM 642 N N . GLN A 1 91 ? 27.507 4.119 -30.417 1.00 97.62 91 GLN A N 1
ATOM 643 C CA . GLN A 1 91 ? 27.622 4.786 -29.120 1.00 97.62 91 GLN A CA 1
ATOM 644 C C . GLN A 1 91 ? 26.247 5.196 -28.574 1.00 97.62 91 GLN A C 1
ATOM 646 O O . GLN A 1 91 ? 25.920 4.849 -27.441 1.00 97.62 91 GLN A O 1
ATOM 651 N N . ALA A 1 92 ? 25.424 5.865 -29.387 1.00 97.62 92 ALA A N 1
ATOM 652 C CA . ALA A 1 92 ? 24.082 6.276 -28.981 1.00 97.62 92 ALA A CA 1
ATOM 653 C C . ALA A 1 92 ? 23.202 5.073 -28.599 1.00 97.62 92 ALA A C 1
ATOM 655 O O . ALA A 1 92 ? 22.499 5.117 -27.592 1.00 97.62 92 ALA A O 1
ATOM 656 N N . ALA A 1 93 ? 23.275 3.968 -29.350 1.00 97.62 93 ALA A N 1
ATOM 657 C CA . ALA A 1 93 ? 22.540 2.745 -29.030 1.00 97.62 93 ALA A CA 1
ATOM 658 C C . ALA A 1 93 ? 22.922 2.179 -27.649 1.00 97.62 93 ALA A C 1
ATOM 660 O O . ALA A 1 93 ? 22.043 1.765 -26.891 1.00 97.62 93 ALA A O 1
ATOM 661 N N . ARG A 1 94 ? 24.212 2.211 -27.287 1.00 95.88 94 ARG A N 1
ATOM 662 C CA . ARG A 1 94 ? 24.696 1.771 -25.965 1.00 95.88 94 ARG A CA 1
ATOM 663 C C . ARG A 1 94 ? 24.273 2.706 -24.838 1.00 95.88 94 ARG A C 1
ATOM 665 O O . ARG A 1 94 ? 23.898 2.222 -23.775 1.00 95.88 94 ARG A O 1
ATOM 672 N N . GLU A 1 95 ? 24.296 4.017 -25.065 1.00 97.69 95 GLU A N 1
ATOM 673 C CA . GLU A 1 95 ? 23.801 5.000 -24.092 1.00 97.69 95 GLU A CA 1
ATOM 674 C C . GLU A 1 95 ? 22.304 4.797 -23.817 1.00 97.69 95 GLU A C 1
ATOM 676 O O . GLU A 1 95 ? 21.893 4.723 -22.658 1.00 97.69 95 GLU A O 1
ATOM 681 N N . ILE A 1 96 ? 21.496 4.603 -24.867 1.00 96.81 96 ILE A N 1
ATOM 682 C CA . ILE A 1 96 ? 20.066 4.292 -24.726 1.00 96.81 96 ILE A CA 1
ATOM 683 C C . ILE A 1 96 ? 19.875 2.972 -23.968 1.00 96.81 96 ILE A C 1
ATOM 685 O O . ILE A 1 96 ? 19.031 2.903 -23.078 1.00 96.81 96 ILE A O 1
ATOM 689 N N . LYS A 1 97 ? 20.665 1.934 -24.274 1.00 95.56 97 LYS A N 1
ATOM 690 C CA . LYS A 1 97 ? 20.605 0.656 -23.550 1.00 95.56 97 LYS A CA 1
ATOM 691 C C . LYS A 1 97 ? 20.842 0.838 -22.046 1.00 95.56 97 LYS A C 1
ATOM 693 O O . LYS A 1 97 ? 20.049 0.334 -21.258 1.00 95.56 97 LYS A O 1
ATOM 698 N N . GLY A 1 98 ? 21.853 1.615 -21.654 1.00 96.31 98 GLY A N 1
ATOM 699 C CA . GLY A 1 98 ? 22.111 1.920 -20.243 1.00 96.31 98 GLY A CA 1
ATOM 700 C C . GLY A 1 98 ? 20.950 2.656 -19.559 1.00 96.31 98 GLY A C 1
ATOM 701 O O . GLY A 1 98 ? 20.591 2.332 -18.429 1.00 96.31 98 GLY A O 1
ATOM 702 N N . LEU A 1 99 ? 20.306 3.603 -20.252 1.00 96.69 99 LEU A N 1
ATOM 703 C CA . LEU A 1 99 ? 19.122 4.300 -19.729 1.00 96.69 99 LEU A CA 1
ATOM 704 C C . LEU A 1 99 ? 17.920 3.362 -19.540 1.00 96.69 99 LEU A C 1
ATOM 706 O O . LEU A 1 99 ? 17.162 3.523 -18.582 1.00 96.69 99 LEU A O 1
ATOM 710 N N . ILE A 1 100 ? 17.745 2.381 -20.428 1.00 95.31 100 ILE A N 1
ATOM 711 C CA . ILE A 1 100 ? 16.681 1.374 -20.320 1.00 95.31 100 ILE A CA 1
ATOM 712 C C . ILE A 1 100 ? 16.940 0.437 -19.139 1.00 95.31 100 ILE A C 1
ATOM 714 O O . ILE A 1 100 ? 16.020 0.182 -18.367 1.00 95.31 100 ILE A O 1
ATOM 718 N N . GLU A 1 101 ? 18.176 -0.035 -18.958 1.00 93.94 101 GLU A N 1
ATOM 719 C CA . GLU A 1 101 ? 18.564 -0.884 -17.820 1.00 93.94 101 GLU A CA 1
ATOM 720 C C . GLU A 1 101 ? 18.341 -0.165 -16.477 1.00 93.94 101 GLU A C 1
ATOM 722 O O . GLU A 1 101 ? 17.769 -0.734 -15.540 1.00 93.94 101 GLU A O 1
ATOM 727 N N . ALA A 1 102 ? 18.708 1.118 -16.399 1.00 95.06 102 ALA A N 1
ATOM 728 C CA . ALA A 1 102 ? 18.433 1.949 -15.228 1.00 95.06 102 ALA A CA 1
ATOM 729 C C . ALA A 1 102 ? 16.922 2.126 -14.991 1.00 95.06 102 ALA A C 1
ATOM 731 O O . ALA A 1 102 ? 16.449 1.993 -13.862 1.00 95.06 102 ALA A O 1
ATOM 732 N N . SER A 1 103 ? 16.153 2.370 -16.057 1.00 94.19 103 SER A N 1
ATOM 733 C CA . SER A 1 103 ? 14.695 2.525 -15.973 1.00 94.19 103 SER A CA 1
ATOM 734 C C . SER A 1 103 ? 14.000 1.236 -15.523 1.00 94.19 103 SER A C 1
ATOM 736 O O . SER A 1 103 ? 13.114 1.298 -14.677 1.00 94.19 103 SER A O 1
ATOM 738 N N . SER A 1 104 ? 14.418 0.071 -16.031 1.00 94.25 104 SER A N 1
ATOM 739 C CA . SER A 1 104 ? 13.901 -1.246 -15.616 1.00 94.25 104 SER A CA 1
ATOM 740 C C . SER A 1 104 ? 14.167 -1.504 -14.129 1.00 94.25 104 SER A C 1
ATOM 742 O O . SER A 1 104 ? 13.257 -1.875 -13.389 1.00 94.25 104 SER A O 1
ATOM 744 N N . THR A 1 105 ? 15.370 -1.175 -13.644 1.00 94.44 105 THR A N 1
ATOM 745 C CA . THR A 1 105 ? 15.698 -1.267 -12.210 1.00 94.44 105 THR A CA 1
ATOM 746 C C . THR A 1 105 ? 14.751 -0.407 -11.364 1.00 94.44 105 THR A C 1
ATOM 748 O O . THR A 1 105 ? 14.170 -0.886 -10.390 1.00 94.44 105 THR A O 1
ATOM 751 N N . GLN A 1 106 ? 14.523 0.845 -11.769 1.00 94.75 106 GLN A N 1
ATOM 752 C CA . GLN A 1 106 ? 13.647 1.766 -11.044 1.00 94.75 106 GLN A CA 1
ATOM 753 C C . GLN A 1 106 ? 12.168 1.333 -11.075 1.00 94.75 106 GLN A C 1
ATOM 755 O O . GLN A 1 106 ? 11.445 1.506 -10.091 1.00 94.75 106 GLN A O 1
ATOM 760 N N . VAL A 1 107 ? 11.710 0.743 -12.182 1.00 95.62 107 VAL A N 1
ATOM 761 C CA . VAL A 1 107 ? 10.361 0.166 -12.308 1.00 95.62 107 VAL A CA 1
ATOM 762 C C . VAL A 1 107 ? 10.200 -1.050 -11.396 1.00 95.62 107 VAL A C 1
ATOM 764 O O . VAL A 1 107 ? 9.173 -1.168 -10.724 1.00 95.62 107 VAL A O 1
ATOM 767 N N . ALA A 1 108 ? 11.210 -1.919 -11.311 1.00 91.81 108 ALA A N 1
ATOM 768 C CA . ALA A 1 108 ? 11.199 -3.073 -10.415 1.00 91.81 108 ALA A CA 1
ATOM 769 C C . ALA A 1 108 ? 11.117 -2.650 -8.937 1.00 91.81 108 ALA A C 1
ATOM 771 O O . ALA A 1 108 ? 10.259 -3.144 -8.198 1.00 91.81 108 ALA A O 1
ATOM 772 N N . GLU A 1 109 ? 11.937 -1.679 -8.520 1.00 95.12 109 GLU A N 1
ATOM 773 C CA . GLU A 1 109 ? 11.884 -1.096 -7.172 1.00 95.12 109 GLU A CA 1
ATOM 774 C C . GLU A 1 109 ? 10.518 -0.450 -6.883 1.00 95.12 109 GLU A C 1
ATOM 776 O O . GLU A 1 109 ? 9.907 -0.700 -5.839 1.00 95.12 109 GLU A O 1
ATOM 781 N N . GLY A 1 110 ? 9.992 0.333 -7.832 1.00 94.88 110 GLY A N 1
ATOM 782 C CA . GLY A 1 110 ? 8.674 0.959 -7.727 1.00 94.88 110 GLY A CA 1
ATOM 783 C C . GLY A 1 110 ? 7.538 -0.059 -7.602 1.00 94.88 110 GLY A C 1
ATOM 784 O O . GLY A 1 110 ? 6.632 0.119 -6.785 1.00 94.88 110 GLY A O 1
ATOM 785 N N . SER A 1 111 ? 7.607 -1.162 -8.352 1.00 94.19 111 SER A N 1
ATOM 786 C CA . SER A 1 111 ? 6.646 -2.265 -8.267 1.00 94.19 111 SER A CA 1
ATOM 787 C C . SER A 1 111 ? 6.680 -2.938 -6.893 1.00 94.19 111 SER A C 1
ATOM 789 O O . SER A 1 111 ? 5.627 -3.206 -6.311 1.00 94.19 111 SER A O 1
ATOM 791 N N . GLN A 1 112 ? 7.872 -3.169 -6.335 1.00 94.75 112 GLN A N 1
ATOM 792 C CA . GLN A 1 112 ? 8.020 -3.748 -4.999 1.00 94.75 112 GLN A CA 1
ATOM 793 C C . GLN A 1 112 ? 7.435 -2.832 -3.912 1.00 94.75 112 GLN A C 1
ATOM 795 O O . GLN A 1 112 ? 6.699 -3.303 -3.040 1.00 94.75 112 GLN A O 1
ATOM 800 N N . LEU A 1 113 ? 7.713 -1.526 -3.976 1.00 95.56 113 LEU A N 1
ATOM 801 C CA . LEU A 1 113 ? 7.157 -0.540 -3.043 1.00 95.56 113 LEU A CA 1
ATOM 802 C C . LEU A 1 113 ? 5.630 -0.463 -3.138 1.00 95.56 113 LEU A C 1
ATOM 804 O O . LEU A 1 113 ? 4.944 -0.473 -2.113 1.00 95.56 113 LEU A O 1
ATOM 808 N N . ALA A 1 114 ? 5.084 -0.445 -4.355 1.00 95.12 114 ALA A N 1
ATOM 809 C CA . ALA A 1 114 ? 3.643 -0.466 -4.571 1.00 95.12 114 ALA A CA 1
ATOM 810 C C . ALA A 1 114 ? 3.017 -1.744 -3.990 1.00 95.12 114 ALA A C 1
ATOM 812 O O . ALA A 1 114 ? 2.032 -1.673 -3.259 1.00 95.12 114 ALA A O 1
ATOM 813 N N . GLN A 1 115 ? 3.620 -2.914 -4.207 1.00 93.19 115 GLN A N 1
ATOM 814 C CA . GLN A 1 115 ? 3.125 -4.168 -3.638 1.00 93.19 115 GLN A CA 1
ATOM 815 C C . GLN A 1 115 ? 3.106 -4.149 -2.097 1.00 93.19 115 GLN A C 1
ATOM 817 O O . GLN A 1 115 ? 2.121 -4.575 -1.489 1.00 93.19 115 GLN A O 1
ATOM 822 N N . GLN A 1 116 ? 4.145 -3.605 -1.453 1.00 95.19 116 GLN A N 1
ATOM 823 C CA . GLN A 1 116 ? 4.185 -3.432 0.006 1.00 95.19 116 GLN A CA 1
ATOM 824 C C . GLN A 1 116 ? 3.116 -2.451 0.514 1.00 95.19 116 GLN A C 1
ATOM 826 O O . GLN A 1 116 ? 2.479 -2.700 1.545 1.00 95.19 116 GLN A O 1
ATOM 831 N N . ALA A 1 117 ? 2.878 -1.355 -0.212 1.00 94.00 117 ALA A N 1
ATOM 832 C CA . ALA A 1 117 ? 1.794 -0.425 0.094 1.00 94.00 117 ALA A CA 1
ATOM 833 C C . ALA A 1 117 ? 0.425 -1.121 -0.003 1.00 94.00 117 ALA A C 1
ATOM 835 O O . ALA A 1 117 ? -0.407 -0.971 0.891 1.00 94.00 117 ALA A O 1
ATOM 836 N N . GLY A 1 118 ? 0.226 -1.961 -1.024 1.00 94.31 118 GLY A N 1
ATOM 837 C CA . GLY A 1 118 ? -0.992 -2.753 -1.210 1.00 94.31 118 GLY A CA 1
ATOM 838 C C . GLY A 1 118 ? -1.244 -3.720 -0.052 1.00 94.31 118 GLY A C 1
ATOM 839 O O . GLY A 1 118 ? -2.342 -3.746 0.501 1.00 94.31 118 GLY A O 1
ATOM 840 N N . GLN A 1 119 ? -0.214 -4.447 0.389 1.00 94.38 119 GLN A N 1
ATOM 841 C CA . GLN A 1 119 ? -0.295 -5.310 1.576 1.00 94.38 119 GLN A CA 1
ATOM 842 C C . GLN A 1 119 ? -0.617 -4.513 2.846 1.00 94.38 119 GLN A C 1
ATOM 844 O O . GLN A 1 119 ? -1.392 -4.956 3.692 1.00 94.38 119 GLN A O 1
ATOM 849 N N . THR A 1 120 ? -0.049 -3.315 2.992 1.00 94.31 120 THR A N 1
ATOM 850 C CA . THR A 1 120 ? -0.342 -2.451 4.141 1.00 94.31 120 THR A CA 1
ATOM 851 C C . THR A 1 120 ? -1.796 -1.997 4.146 1.00 94.31 120 THR A C 1
ATOM 853 O O . THR A 1 120 ? -2.434 -2.072 5.192 1.00 94.31 120 THR A O 1
ATOM 856 N N . LEU A 1 121 ? -2.348 -1.616 2.994 1.00 92.62 121 LEU A N 1
ATOM 857 C CA . LEU A 1 121 ? -3.760 -1.248 2.873 1.00 92.62 121 LEU A CA 1
ATOM 858 C C . LEU A 1 121 ? -4.694 -2.428 3.166 1.00 92.62 121 LEU A C 1
ATOM 860 O O . LEU A 1 121 ? -5.689 -2.246 3.859 1.00 92.62 121 LEU A O 1
ATOM 864 N N . GLN A 1 122 ? -4.346 -3.645 2.738 1.00 92.12 122 GLN A N 1
ATOM 865 C CA . GLN A 1 122 ? -5.106 -4.851 3.096 1.00 92.12 122 GLN A CA 1
ATOM 866 C C . GLN A 1 122 ? -5.141 -5.086 4.611 1.00 92.12 122 GLN A C 1
ATOM 868 O O . GLN A 1 122 ? -6.201 -5.383 5.161 1.00 92.12 122 GLN A O 1
ATOM 873 N N . ARG A 1 123 ? -4.009 -4.900 5.304 1.00 94.12 123 ARG A N 1
ATOM 874 C CA . ARG A 1 123 ? -3.977 -4.975 6.774 1.00 94.12 123 ARG A CA 1
ATOM 875 C C . ARG A 1 123 ? -4.839 -3.893 7.419 1.00 94.12 123 ARG A C 1
ATOM 877 O O . ARG A 1 123 ? -5.532 -4.191 8.380 1.00 94.12 123 ARG A O 1
ATOM 884 N N . VAL A 1 124 ? -4.828 -2.668 6.886 1.00 92.44 124 VAL A N 1
ATOM 885 C CA . VAL A 1 124 ? -5.688 -1.581 7.385 1.00 92.44 124 VAL A CA 1
ATOM 886 C C . VAL A 1 124 ? -7.162 -1.957 7.256 1.00 92.44 124 VAL A C 1
ATOM 888 O O . VAL A 1 124 ? -7.890 -1.836 8.235 1.00 92.44 124 VAL A O 1
ATOM 891 N N . VAL A 1 125 ? -7.596 -2.470 6.100 1.00 92.56 125 VAL A N 1
ATOM 892 C CA . VAL A 1 125 ? -8.983 -2.934 5.907 1.00 92.56 125 VAL A CA 1
ATOM 893 C C . VAL A 1 125 ? -9.348 -4.015 6.930 1.00 92.56 125 VAL A C 1
ATOM 895 O O . VAL A 1 125 ? -10.407 -3.930 7.547 1.00 92.56 125 VAL A O 1
ATOM 898 N N . ALA A 1 126 ? -8.462 -4.989 7.164 1.00 92.69 126 ALA A N 1
ATOM 899 C CA . ALA A 1 126 ? -8.687 -6.037 8.159 1.00 92.69 126 ALA A CA 1
ATOM 900 C C . ALA A 1 126 ? -8.812 -5.474 9.588 1.00 92.69 126 ALA A C 1
ATOM 902 O O . ALA A 1 126 ? -9.790 -5.763 10.272 1.00 92.69 126 ALA A O 1
ATOM 903 N N . SER A 1 127 ? -7.881 -4.614 10.017 1.00 93.88 127 SER A N 1
ATOM 904 C CA . SER A 1 127 ? -7.909 -3.999 11.353 1.00 93.88 127 SER A CA 1
ATOM 905 C C . SER A 1 127 ? -9.128 -3.102 11.574 1.00 93.88 127 SER A C 1
ATOM 907 O O . SER A 1 127 ? -9.661 -3.041 12.678 1.00 93.88 127 SER A O 1
ATOM 909 N N . VAL A 1 128 ? -9.593 -2.405 10.535 1.00 92.44 128 VAL A N 1
ATOM 910 C CA . VAL A 1 128 ? -10.820 -1.603 10.613 1.00 92.44 128 VAL A CA 1
ATOM 911 C C . VAL A 1 128 ? -12.060 -2.500 10.711 1.00 92.44 128 VAL A C 1
ATOM 913 O O . VAL A 1 128 ? -12.989 -2.164 11.442 1.00 92.44 128 VAL A O 1
ATOM 916 N N . GLY A 1 129 ? -12.059 -3.661 10.050 1.00 88.88 129 GLY A N 1
ATOM 917 C CA . GLY A 1 129 ? -13.099 -4.678 10.218 1.00 88.88 129 GLY A CA 1
ATOM 918 C C . GLY A 1 129 ? -13.173 -5.221 11.650 1.00 88.88 129 GLY A C 1
ATOM 919 O O . GLY A 1 129 ? -14.253 -5.262 12.234 1.00 88.88 129 GLY A O 1
ATOM 920 N N . GLU A 1 130 ? -12.028 -5.563 12.250 1.00 91.81 130 GLU A N 1
ATOM 921 C CA . GLU A 1 130 ? -11.949 -5.980 13.662 1.00 91.81 130 GLU A CA 1
ATOM 922 C C . GLU A 1 130 ? -12.444 -4.880 14.615 1.00 91.81 130 GLU A C 1
ATOM 924 O O . GLU A 1 130 ? -13.186 -5.152 15.560 1.00 91.81 130 GLU A O 1
ATOM 929 N N . LEU A 1 131 ? -12.087 -3.619 14.341 1.00 90.75 131 LEU A N 1
ATOM 930 C CA . LEU A 1 131 ? -12.567 -2.469 15.106 1.00 90.75 131 LEU A CA 1
ATOM 931 C C . LEU A 1 131 ? -14.097 -2.332 15.048 1.00 90.75 131 LEU A C 1
ATOM 933 O O . LEU A 1 131 ? -14.708 -1.990 16.060 1.00 90.75 131 LEU A O 1
ATOM 937 N N . GLY A 1 132 ? -14.711 -2.609 13.893 1.00 87.94 132 GLY A N 1
ATOM 938 C CA . GLY A 1 132 ? -16.167 -2.648 13.741 1.00 87.94 132 GLY A CA 1
ATOM 939 C C . GLY A 1 132 ? -16.818 -3.646 14.703 1.00 87.94 132 GLY A C 1
ATOM 940 O O . GLY A 1 132 ? -17.714 -3.270 15.458 1.00 87.94 132 GLY A O 1
ATOM 941 N N . GLY A 1 133 ? -16.289 -4.873 14.774 1.00 88.56 133 GLY A N 1
ATOM 942 C CA . GLY A 1 133 ? -16.769 -5.899 15.710 1.00 88.56 133 GLY A CA 1
ATOM 943 C C . GLY A 1 133 ? -16.654 -5.478 17.180 1.00 88.56 133 GLY A C 1
ATOM 944 O O . GLY A 1 133 ? -17.612 -5.594 17.942 1.00 88.56 133 GLY A O 1
ATOM 945 N N . LEU A 1 134 ? -15.528 -4.874 17.574 1.00 90.31 134 LEU A N 1
ATOM 946 C CA . LEU A 1 134 ? -15.357 -4.349 18.937 1.00 90.31 134 LEU A CA 1
ATOM 947 C C . LEU A 1 134 ? -16.368 -3.241 19.273 1.00 90.31 134 LEU A C 1
ATOM 949 O O . LEU A 1 134 ? -16.836 -3.140 20.408 1.00 90.31 134 LEU A O 1
ATOM 953 N N . ILE A 1 135 ? -16.718 -2.393 18.304 1.00 89.50 135 ILE A N 1
ATOM 954 C CA . ILE A 1 135 ? -17.729 -1.346 18.496 1.00 89.50 135 ILE A CA 1
ATOM 955 C C . ILE A 1 135 ? -19.120 -1.957 18.698 1.00 89.50 135 ILE A C 1
ATOM 957 O O . ILE A 1 135 ? -19.884 -1.433 19.516 1.00 89.50 135 ILE A O 1
ATOM 961 N N . GLU A 1 136 ? -19.451 -3.044 17.998 1.00 89.25 136 GLU A N 1
ATOM 962 C CA . GLU A 1 136 ? -20.699 -3.788 18.206 1.00 89.25 136 GLU A CA 1
ATOM 963 C C . GLU A 1 136 ? -20.759 -4.406 19.609 1.00 89.25 136 GLU A C 1
ATOM 965 O O . GLU A 1 136 ? -21.757 -4.226 20.313 1.00 89.25 136 GLU A O 1
ATOM 970 N N . GLU A 1 137 ? -19.674 -5.035 20.068 1.00 92.19 137 GLU A N 1
ATOM 971 C CA . GLU A 1 137 ? -19.573 -5.575 21.430 1.00 92.19 137 GLU A CA 1
ATOM 972 C C . GLU A 1 137 ? -19.754 -4.481 22.494 1.00 92.19 137 GLU A C 1
ATOM 974 O O . GLU A 1 137 ? -20.560 -4.627 23.417 1.00 92.19 137 GLU A O 1
ATOM 979 N N . ILE A 1 138 ? -19.079 -3.334 22.337 1.00 90.31 138 ILE A N 1
ATOM 980 C CA . ILE A 1 138 ? -19.228 -2.180 23.240 1.00 90.31 138 ILE A CA 1
ATOM 981 C C . ILE A 1 138 ? -20.665 -1.650 23.215 1.00 90.31 138 ILE A C 1
ATOM 983 O O . ILE A 1 138 ? -21.198 -1.259 24.258 1.00 90.31 138 ILE A O 1
ATOM 987 N N . ALA A 1 139 ? -21.303 -1.606 22.042 1.00 90.19 139 ALA A N 1
ATOM 988 C CA . ALA A 1 139 ? -22.683 -1.155 21.913 1.00 90.19 139 ALA A CA 1
ATOM 989 C C . ALA A 1 139 ? -23.651 -2.082 22.659 1.00 90.19 139 ALA A C 1
ATOM 991 O O . ALA A 1 139 ? -24.544 -1.577 23.342 1.00 90.19 139 ALA A O 1
ATOM 992 N N . SER A 1 140 ? -23.448 -3.399 22.565 1.00 92.62 140 SER A N 1
ATOM 993 C CA . SER A 1 140 ? -24.226 -4.401 23.300 1.00 92.62 140 SER A CA 1
ATOM 994 C C . SER A 1 140 ? -24.021 -4.267 24.809 1.00 92.62 140 SER A C 1
ATOM 996 O O . SER A 1 140 ? -24.986 -4.079 25.549 1.00 92.62 140 SER A O 1
ATOM 998 N N . ALA A 1 141 ? -22.766 -4.236 25.268 1.00 93.94 141 ALA A N 1
ATOM 999 C CA . ALA A 1 141 ? -22.433 -4.076 26.684 1.00 93.94 141 ALA A CA 1
ATOM 1000 C C . ALA A 1 141 ? -22.992 -2.767 27.271 1.00 93.94 141 ALA A C 1
ATOM 1002 O O . ALA A 1 141 ? -23.474 -2.737 28.401 1.00 93.94 141 ALA A O 1
ATOM 1003 N N . SER A 1 142 ? -22.988 -1.683 26.488 1.00 93.81 142 SER A N 1
ATOM 1004 C CA . SER A 1 142 ? -23.571 -0.400 26.902 1.00 93.81 142 SER A CA 1
ATOM 1005 C C . SER A 1 142 ? -25.094 -0.474 27.062 1.00 93.81 142 SER A C 1
ATOM 1007 O O . SER A 1 142 ? -25.644 0.186 27.942 1.00 93.81 142 SER A O 1
ATOM 1009 N N . GLN A 1 143 ? -25.789 -1.252 26.223 1.00 92.69 143 GLN A N 1
ATOM 1010 C CA . GLN A 1 143 ? -27.235 -1.467 26.357 1.00 92.69 143 GLN A CA 1
ATOM 1011 C C . GLN A 1 143 ? -27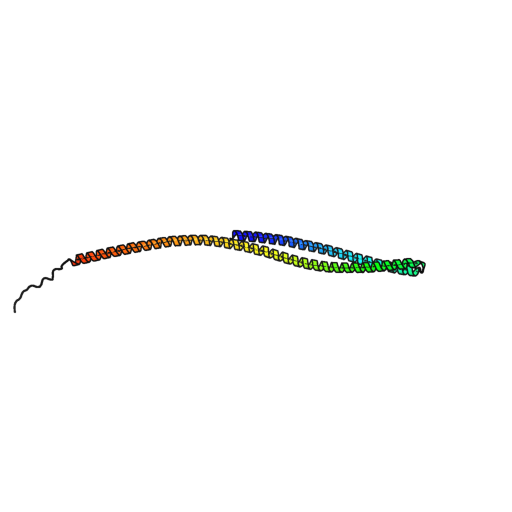.558 -2.305 27.597 1.00 92.69 143 GLN A C 1
ATOM 1013 O O . GLN A 1 143 ? -28.460 -1.943 28.351 1.00 92.69 143 GLN A O 1
ATOM 1018 N N . GLU A 1 144 ? -26.791 -3.366 27.855 1.00 95.38 144 GLU A N 1
ATOM 1019 C CA . GLU A 1 144 ? -26.929 -4.170 29.074 1.00 95.38 144 GLU A CA 1
ATOM 1020 C C . GLU A 1 144 ? -26.654 -3.347 30.337 1.00 95.38 144 GLU A C 1
ATOM 1022 O O . GLU A 1 144 ? -27.425 -3.403 31.294 1.00 95.38 144 GLU A O 1
ATOM 1027 N N . GLN A 1 145 ? -25.605 -2.517 30.334 1.00 95.38 145 GLN A N 1
ATOM 1028 C CA . GLN A 1 145 ? -25.323 -1.601 31.440 1.00 95.38 145 GLN A CA 1
ATOM 1029 C C . GLN A 1 145 ? -26.456 -0.601 31.663 1.00 95.38 145 GLN A C 1
ATOM 1031 O O . GLN A 1 145 ? -26.818 -0.351 32.811 1.00 95.38 145 GLN A O 1
ATOM 1036 N N . ALA A 1 146 ? -27.033 -0.040 30.597 1.00 95.50 146 ALA A N 1
ATOM 1037 C CA . ALA A 1 146 ? -28.164 0.875 30.719 1.00 95.50 146 ALA A CA 1
ATOM 1038 C C . ALA A 1 146 ? -29.374 0.189 31.379 1.00 95.50 146 ALA A C 1
ATOM 1040 O O . ALA A 1 146 ? -29.953 0.748 32.310 1.00 95.50 146 ALA A O 1
ATOM 1041 N N . ALA A 1 147 ? -29.694 -1.042 30.966 1.00 96.00 147 ALA A N 1
ATOM 1042 C CA . ALA A 1 147 ? -30.752 -1.839 31.586 1.00 96.00 147 ALA A CA 1
ATOM 1043 C C . ALA A 1 147 ? -30.445 -2.173 33.060 1.00 96.00 147 ALA A C 1
ATOM 1045 O O . ALA A 1 147 ? -31.317 -2.062 33.921 1.00 96.00 147 ALA A O 1
ATOM 1046 N N . GLY A 1 148 ? -29.195 -2.520 33.380 1.00 97.06 148 GLY A N 1
ATOM 1047 C CA . GLY A 1 148 ? -28.759 -2.766 34.758 1.00 97.06 148 GLY A CA 1
ATOM 1048 C C . GLY A 1 148 ? -28.862 -1.523 35.648 1.00 97.06 148 GLY A C 1
ATOM 1049 O O . GLY A 1 148 ? -29.303 -1.613 36.792 1.00 97.06 148 GLY A O 1
ATOM 1050 N N . ILE A 1 149 ? -28.524 -0.342 35.122 1.00 96.88 149 ILE A N 1
ATOM 1051 C CA . ILE A 1 149 ? -28.688 0.935 35.834 1.00 96.88 149 ILE A CA 1
ATOM 1052 C C . ILE A 1 149 ? -30.168 1.219 36.109 1.00 96.88 149 ILE A C 1
ATOM 1054 O O . ILE A 1 149 ? -30.500 1.691 37.196 1.00 96.88 149 ILE A O 1
ATOM 1058 N N . GLU A 1 150 ? -31.061 0.913 35.168 1.00 97.25 150 GLU A N 1
ATOM 1059 C CA . GLU A 1 150 ? -32.504 1.075 35.367 1.00 97.25 150 GLU A CA 1
ATOM 1060 C C . GLU A 1 150 ? -33.026 0.173 36.498 1.00 97.25 150 GLU A C 1
ATOM 1062 O O . GLU A 1 150 ? -33.762 0.639 37.368 1.00 97.25 150 GLU A O 1
ATOM 1067 N N . GLN A 1 151 ? -32.565 -1.081 36.570 1.00 96.44 151 GLN A N 1
ATOM 1068 C CA . GLN A 1 151 ? -32.885 -1.985 37.682 1.00 96.44 151 GLN A CA 1
ATOM 1069 C C . GLN A 1 151 ? -32.341 -1.484 39.028 1.00 96.44 151 GLN A C 1
ATOM 1071 O O . GLN A 1 151 ? -33.053 -1.512 40.033 1.00 96.44 151 GLN A O 1
ATOM 1076 N N . VAL A 1 152 ? -31.099 -0.989 39.062 1.00 97.56 152 VAL A N 1
ATOM 1077 C CA . VAL A 1 152 ? -30.515 -0.389 40.275 1.00 97.56 152 VAL A CA 1
ATOM 1078 C C . VAL A 1 152 ? -31.328 0.824 40.721 1.00 97.56 152 VAL A C 1
ATOM 1080 O O . VAL A 1 152 ? -31.607 0.969 41.910 1.00 97.56 152 VAL A O 1
ATOM 1083 N N . ASN A 1 153 ? -31.753 1.673 39.783 1.00 96.88 153 ASN A N 1
ATOM 1084 C CA . ASN A 1 153 ? -32.577 2.840 40.082 1.00 96.88 153 ASN A CA 1
ATOM 1085 C C . ASN A 1 153 ? -33.914 2.434 40.725 1.00 96.88 153 ASN A C 1
ATOM 1087 O O . ASN A 1 153 ? -34.272 2.968 41.774 1.00 96.88 153 ASN A O 1
ATOM 1091 N N . GLN A 1 154 ? -34.593 1.426 40.169 1.00 97.12 154 GLN A N 1
ATOM 1092 C CA . GLN A 1 154 ? -35.819 0.875 40.757 1.00 97.12 154 GLN A CA 1
ATOM 1093 C C . GLN A 1 154 ? -35.587 0.350 42.183 1.00 97.12 154 GLN A C 1
ATOM 1095 O O . GLN A 1 154 ? -36.378 0.637 43.083 1.00 97.12 154 GLN A O 1
ATOM 1100 N N . GLY A 1 155 ? -34.477 -0.358 42.414 1.00 97.25 155 GLY A N 1
ATOM 1101 C CA . GLY A 1 155 ? -34.093 -0.831 43.746 1.00 97.25 155 GLY A CA 1
ATOM 1102 C C . GLY A 1 155 ? -33.869 0.307 44.748 1.00 97.25 155 GLY A C 1
ATOM 1103 O O . GLY A 1 155 ? -34.320 0.214 45.889 1.00 97.25 155 GLY A O 1
ATOM 1104 N N . ILE A 1 156 ? -33.237 1.407 44.321 1.00 97.19 156 ILE A N 1
ATOM 1105 C CA . ILE A 1 156 ? -33.030 2.603 45.154 1.00 97.19 156 ILE A CA 1
ATOM 1106 C C . ILE A 1 156 ? -34.369 3.247 45.527 1.00 97.19 156 ILE A C 1
ATOM 1108 O O . ILE A 1 156 ? -34.573 3.573 46.693 1.00 97.19 156 ILE A O 1
ATOM 1112 N N . VAL A 1 157 ? -35.298 3.386 44.577 1.00 97.50 157 VAL A N 1
ATOM 1113 C CA . VAL A 1 157 ? -36.642 3.932 44.848 1.00 97.50 157 VAL A CA 1
ATOM 1114 C C . VAL A 1 157 ? -37.396 3.063 45.858 1.00 97.50 157 VAL A C 1
ATOM 1116 O O . VAL A 1 157 ? -38.049 3.577 46.766 1.00 97.50 157 VAL A O 1
ATOM 1119 N N . GLN A 1 158 ? -37.280 1.739 45.752 1.00 96.88 158 GLN A N 1
ATOM 1120 C CA . GLN A 1 158 ? -37.917 0.822 46.694 1.00 96.88 158 GLN A CA 1
ATOM 1121 C C . GLN A 1 158 ? -37.274 0.877 48.090 1.00 96.88 158 GLN A C 1
ATOM 1123 O O . GLN A 1 158 ? -37.987 0.878 49.095 1.00 96.88 158 GLN A O 1
ATOM 1128 N N . MET A 1 159 ? -35.941 0.966 48.164 1.00 96.19 159 MET A N 1
ATOM 1129 C CA . MET A 1 159 ? -35.213 1.178 49.421 1.00 96.19 159 MET A CA 1
ATOM 1130 C C . MET A 1 159 ? -35.582 2.505 50.086 1.00 96.19 159 MET A C 1
ATOM 1132 O O . MET A 1 159 ? -35.739 2.539 51.308 1.00 96.19 159 MET A O 1
ATOM 1136 N N . ASP A 1 160 ? -35.750 3.577 49.311 1.00 97.38 160 ASP A N 1
ATOM 1137 C CA . ASP A 1 160 ? -36.218 4.865 49.828 1.00 97.38 160 ASP A CA 1
ATOM 1138 C C . ASP A 1 160 ? -37.613 4.723 50.451 1.00 97.38 160 ASP A C 1
ATOM 1140 O O . ASP A 1 160 ? -37.820 5.114 51.599 1.00 97.38 160 ASP A O 1
ATOM 1144 N N . GLY A 1 161 ? -38.534 4.033 49.769 1.00 96.88 161 GLY A N 1
ATOM 1145 C CA . GLY A 1 161 ? -39.869 3.740 50.298 1.00 96.88 161 GLY A CA 1
ATOM 1146 C C . GLY A 1 161 ? -39.851 2.982 51.633 1.00 96.88 161 GLY A C 1
ATOM 1147 O O . GLY A 1 161 ? -40.535 3.376 52.579 1.00 96.88 161 GLY A O 1
ATOM 1148 N N . VAL A 1 162 ? -39.030 1.933 51.754 1.00 97.31 162 VAL A N 1
ATOM 1149 C CA . VAL A 1 162 ? -38.862 1.190 53.021 1.00 97.31 162 VAL A CA 1
ATOM 1150 C C . VAL A 1 162 ? -38.216 2.064 54.099 1.00 97.31 162 VAL A C 1
ATOM 1152 O O . VAL A 1 162 ? -38.597 1.992 55.266 1.00 97.31 162 VAL A O 1
ATOM 1155 N N . THR A 1 163 ? -37.260 2.917 53.730 1.00 96.56 163 THR A N 1
ATOM 1156 C CA . THR A 1 163 ? -36.600 3.839 54.667 1.00 96.56 163 THR A CA 1
ATOM 1157 C C . THR A 1 163 ? -37.594 4.856 55.228 1.00 96.56 163 THR A C 1
ATOM 1159 O O . THR A 1 163 ? -37.629 5.066 56.442 1.00 96.56 163 THR A O 1
ATOM 1162 N N . GLN A 1 164 ? -38.458 5.424 54.381 1.00 97.00 164 GLN A N 1
ATOM 1163 C CA . GLN A 1 164 ? -39.536 6.315 54.816 1.00 97.00 164 GLN A CA 1
ATOM 1164 C C . GLN A 1 164 ? -40.558 5.588 55.700 1.00 97.00 164 GLN A C 1
ATOM 1166 O O . GLN A 1 164 ? -40.963 6.117 56.735 1.00 97.00 164 GLN A O 1
ATOM 1171 N N . GLN A 1 165 ? -40.931 4.353 55.350 1.00 97.06 165 GLN A N 1
ATOM 1172 C CA . GLN A 1 165 ? -41.821 3.540 56.181 1.00 97.06 165 GLN A CA 1
ATOM 1173 C C . GLN A 1 165 ? -41.211 3.249 57.559 1.00 97.06 165 GLN A C 1
ATOM 1175 O O . GLN A 1 165 ? -41.899 3.364 58.571 1.00 97.06 165 GLN A O 1
ATOM 1180 N N . ASN A 1 166 ? -39.920 2.918 57.621 1.00 96.50 166 ASN A N 1
ATOM 1181 C CA . ASN A 1 166 ? -39.218 2.700 58.884 1.00 96.50 166 ASN A CA 1
ATOM 1182 C C . ASN A 1 166 ? -39.190 3.968 59.742 1.00 96.50 166 ASN A C 1
ATOM 1184 O O . ASN A 1 166 ? -39.385 3.881 60.952 1.00 96.50 166 ASN A O 1
ATOM 1188 N N . ALA A 1 167 ? -38.990 5.141 59.136 1.00 96.50 167 ALA A N 1
ATOM 1189 C CA . ALA A 1 167 ? -39.063 6.409 59.855 1.00 96.50 167 ALA A CA 1
ATOM 1190 C C . ALA A 1 167 ? -40.461 6.634 60.462 1.00 96.50 167 ALA A C 1
ATOM 1192 O O . ALA A 1 167 ? -40.563 6.936 61.651 1.00 96.50 167 ALA A O 1
ATOM 1193 N N . ALA A 1 168 ? -41.529 6.390 59.694 1.00 96.25 168 ALA A N 1
ATOM 1194 C CA . ALA A 1 168 ? -42.906 6.491 60.184 1.00 96.25 168 ALA A CA 1
ATOM 1195 C C . ALA A 1 168 ? -43.195 5.504 61.331 1.00 96.25 168 ALA A C 1
ATOM 1197 O O . ALA A 1 168 ? -43.738 5.891 62.363 1.00 96.25 168 ALA A O 1
ATOM 1198 N N . LEU A 1 169 ? -42.759 4.246 61.203 1.00 97.06 169 LEU A N 1
ATOM 1199 C CA . LEU A 1 169 ? -42.904 3.239 62.260 1.00 97.06 169 LEU A CA 1
ATOM 1200 C C . LEU A 1 169 ? -42.161 3.635 63.543 1.00 97.06 169 LEU A C 1
ATOM 1202 O O . LEU A 1 169 ? -42.655 3.396 6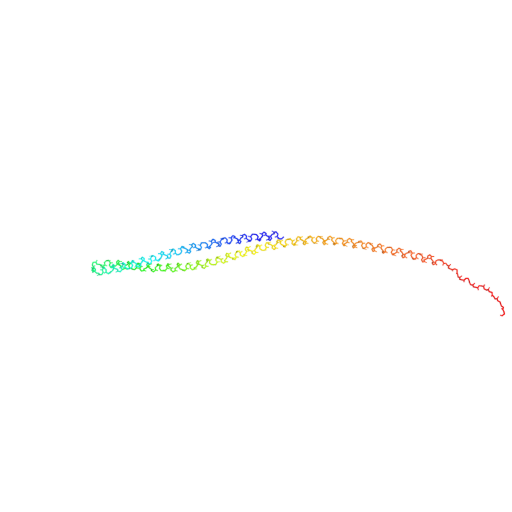4.644 1.00 97.06 169 LEU A O 1
ATOM 1206 N N . VAL A 1 170 ? -40.982 4.254 63.426 1.00 97.56 170 VAL A N 1
ATOM 1207 C CA . VAL A 1 170 ? -40.233 4.772 64.580 1.00 97.56 170 VAL A CA 1
ATOM 1208 C C . VAL A 1 170 ? -40.976 5.934 65.246 1.00 97.56 170 VAL A C 1
ATOM 1210 O O . VAL A 1 170 ? -41.024 5.996 66.479 1.00 97.56 170 VAL A O 1
ATOM 1213 N N . GLU A 1 171 ? -41.590 6.832 64.472 1.00 96.31 171 GLU A N 1
ATOM 1214 C CA . GLU A 1 171 ? -42.432 7.903 65.018 1.00 96.31 171 GLU A CA 1
ATOM 1215 C C . GLU A 1 171 ? -43.659 7.352 65.757 1.00 96.31 171 GLU A C 1
ATOM 1217 O O . GLU A 1 171 ? -43.919 7.754 66.898 1.00 96.31 171 GLU A O 1
ATOM 1222 N N . GLU A 1 172 ? -44.364 6.386 65.162 1.00 96.19 172 GLU A N 1
ATOM 1223 C CA . GLU A 1 172 ? -45.503 5.701 65.785 1.00 96.19 172 GLU A CA 1
ATOM 1224 C C . GLU A 1 172 ? -45.093 4.976 67.073 1.00 96.19 172 GLU A C 1
ATOM 1226 O O . GLU A 1 172 ? -45.737 5.139 68.114 1.00 96.19 172 GLU A O 1
ATOM 1231 N N . ALA A 1 173 ? -43.982 4.234 67.048 1.00 95.69 173 ALA A N 1
ATOM 1232 C CA . ALA A 1 173 ? -43.455 3.539 68.220 1.00 95.69 173 ALA A CA 1
ATOM 1233 C C . ALA A 1 173 ? -43.070 4.518 69.342 1.00 95.69 173 ALA A C 1
ATOM 1235 O O . ALA A 1 173 ? -43.361 4.271 70.514 1.00 95.69 173 ALA A O 1
ATOM 1236 N N . SER A 1 174 ? -42.469 5.661 68.997 1.00 96.62 174 SER A N 1
ATOM 1237 C CA . SER A 1 174 ? -42.148 6.730 69.949 1.00 96.62 174 SER A CA 1
ATOM 1238 C C . SER A 1 174 ? -43.405 7.359 70.562 1.00 96.62 174 SER A C 1
ATOM 1240 O O . SER A 1 174 ? -43.440 7.656 71.761 1.00 96.62 174 SER A O 1
ATOM 1242 N N . ALA A 1 175 ? -44.465 7.553 69.771 1.00 95.62 175 ALA A N 1
ATOM 1243 C CA . ALA A 1 175 ? -45.754 8.030 70.268 1.00 95.62 175 ALA A CA 1
ATOM 1244 C C . ALA A 1 175 ? -46.414 7.009 71.212 1.00 95.62 175 ALA A C 1
ATOM 1246 O O . ALA A 1 175 ? -46.843 7.377 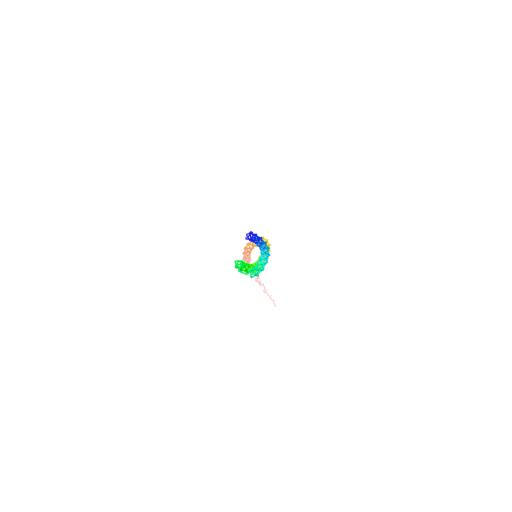72.308 1.00 95.62 175 ALA A O 1
ATOM 1247 N N . ALA A 1 176 ? -46.417 5.725 70.842 1.00 95.56 176 ALA A N 1
ATOM 1248 C CA . ALA A 1 176 ? -46.937 4.642 71.674 1.00 95.56 176 ALA A CA 1
ATOM 1249 C C . ALA A 1 176 ? -46.166 4.515 72.999 1.00 95.56 176 ALA A C 1
ATOM 1251 O O . ALA A 1 176 ? -46.777 4.434 74.065 1.00 95.56 176 ALA A O 1
ATOM 1252 N N . ALA A 1 177 ? -44.832 4.586 72.964 1.00 96.25 177 ALA A N 1
ATOM 1253 C CA . ALA A 1 177 ? -43.995 4.568 74.164 1.00 96.25 177 ALA A CA 1
ATOM 1254 C C . ALA A 1 177 ? -44.288 5.757 75.098 1.00 96.25 177 ALA A C 1
ATOM 1256 O O . ALA A 1 177 ? -44.339 5.593 76.319 1.00 96.25 177 ALA A O 1
ATOM 1257 N N . ARG A 1 178 ? -44.530 6.955 74.544 1.00 95.38 178 ARG A N 1
ATOM 1258 C CA . ARG A 1 178 ? -44.951 8.132 75.325 1.00 95.38 178 ARG A CA 1
ATOM 1259 C C . ARG A 1 178 ? -46.331 7.942 75.960 1.00 95.38 178 ARG A C 1
ATOM 1261 O O . ARG A 1 178 ? -46.493 8.265 77.135 1.00 95.38 178 ARG A O 1
ATOM 1268 N N . ALA A 1 179 ? -47.294 7.386 75.227 1.00 95.94 179 ALA A N 1
ATOM 1269 C CA . ALA A 1 179 ? -48.632 7.101 75.747 1.00 95.94 179 ALA A CA 1
ATOM 1270 C C . ALA A 1 179 ? -48.609 6.057 76.879 1.00 95.94 179 ALA A C 1
ATOM 1272 O O . ALA A 1 179 ? -49.236 6.262 77.919 1.00 95.94 179 ALA A O 1
ATOM 1273 N N . LEU A 1 180 ? -47.835 4.978 76.713 1.00 95.75 180 LEU A N 1
ATOM 1274 C CA . LEU A 1 180 ? -47.647 3.953 77.744 1.00 95.75 180 LEU A CA 1
ATOM 1275 C C . LEU A 1 180 ? -46.982 4.524 79.003 1.00 95.75 180 LEU A C 1
ATOM 1277 O O . LEU A 1 180 ? -47.434 4.240 80.110 1.00 95.75 180 LEU A O 1
ATOM 1281 N N . ASN A 1 181 ? -45.963 5.379 78.852 1.00 96.06 181 ASN A N 1
ATOM 1282 C CA . ASN A 1 181 ? -45.349 6.079 79.986 1.00 96.06 181 ASN A CA 1
ATOM 1283 C C . ASN A 1 181 ? -46.352 6.975 80.728 1.00 96.06 181 ASN A C 1
ATOM 1285 O O . ASN A 1 181 ? -46.374 6.979 81.958 1.00 96.06 181 ASN A O 1
ATOM 1289 N N . ALA A 1 182 ? -47.204 7.706 80.004 1.00 94.88 182 ALA A N 1
ATOM 1290 C CA . ALA A 1 182 ? -48.238 8.538 80.615 1.00 94.88 182 ALA A CA 1
ATOM 1291 C C . ALA A 1 182 ? -49.269 7.703 81.398 1.00 94.88 182 ALA A C 1
ATOM 1293 O O . ALA A 1 182 ? -49.597 8.051 82.531 1.00 94.88 182 ALA A O 1
ATOM 1294 N N . GLN A 1 183 ? -49.730 6.572 80.846 1.00 94.38 183 GLN A N 1
ATOM 1295 C CA . GLN A 1 183 ? -50.629 5.647 81.553 1.00 94.38 183 GLN A CA 1
ATOM 1296 C C . GLN A 1 183 ? -49.974 5.029 82.792 1.00 94.38 183 GLN A C 1
ATOM 1298 O O . GLN A 1 183 ? -50.615 4.917 83.835 1.00 94.38 183 GLN A O 1
ATOM 1303 N N . ALA A 1 184 ? -48.697 4.649 82.706 1.00 95.44 184 ALA A N 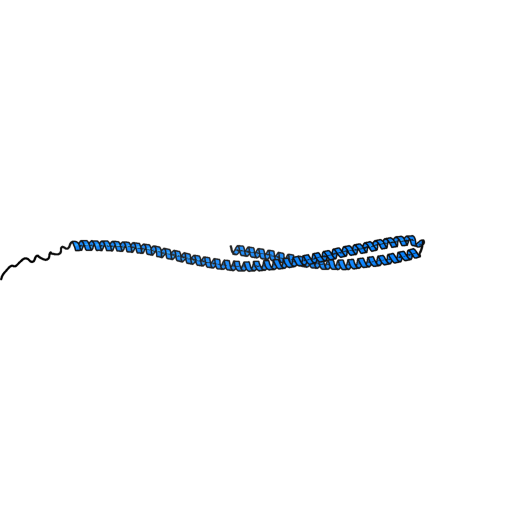1
ATOM 1304 C CA . ALA A 1 184 ? -47.959 4.122 83.850 1.00 95.44 184 ALA A CA 1
ATOM 1305 C C . ALA A 1 184 ? -47.839 5.161 84.980 1.00 95.44 184 ALA A C 1
ATOM 1307 O O . ALA A 1 184 ? -48.043 4.821 86.146 1.00 95.44 184 ALA A O 1
ATOM 1308 N N . ALA A 1 185 ? -47.571 6.427 84.642 1.00 94.00 185 ALA A N 1
ATOM 1309 C CA . ALA A 1 185 ? -47.531 7.525 85.607 1.00 94.00 185 ALA A CA 1
ATOM 1310 C C . ALA A 1 185 ? -48.905 7.783 86.258 1.00 94.00 185 ALA A C 1
ATOM 1312 O O . ALA A 1 185 ? -48.988 7.973 87.473 1.00 94.00 185 ALA A O 1
ATOM 1313 N N . ASP A 1 186 ? -49.990 7.735 85.479 1.00 93.38 186 ASP A N 1
ATOM 1314 C CA . ASP A 1 186 ? -51.357 7.898 85.993 1.00 93.38 186 ASP A CA 1
ATOM 1315 C C . ASP A 1 186 ? -51.776 6.748 86.929 1.00 93.38 186 ASP A C 1
ATOM 1317 O O . ASP A 1 186 ? -52.344 6.972 88.005 1.00 93.38 186 ASP A O 1
ATOM 1321 N N . LEU A 1 187 ? -51.410 5.509 86.582 1.00 92.25 187 LEU A N 1
ATOM 1322 C CA . LEU A 1 187 ? -51.601 4.342 87.446 1.00 92.25 187 LEU A CA 1
ATOM 1323 C C . LEU A 1 187 ? -50.821 4.478 88.758 1.00 92.25 187 LEU A C 1
ATOM 1325 O O . LEU A 1 187 ? -51.388 4.241 89.825 1.00 92.25 187 LEU A O 1
ATOM 1329 N N . GLN A 1 188 ? -49.553 4.901 88.710 1.00 91.69 188 GLN A N 1
ATOM 1330 C CA . GLN A 1 188 ? -48.756 5.162 89.915 1.00 91.69 188 GLN A CA 1
ATOM 1331 C C . GLN A 1 188 ? -49.401 6.229 90.805 1.00 91.69 188 GLN A C 1
ATOM 1333 O O . GLN A 1 188 ? -49.486 6.045 92.021 1.00 91.69 188 GLN A O 1
ATOM 1338 N N . HIS A 1 189 ? -49.900 7.317 90.214 1.00 89.62 189 HIS A N 1
ATOM 1339 C CA . HIS A 1 189 ? -50.603 8.365 90.949 1.00 89.62 189 HIS A CA 1
ATOM 1340 C C . HIS A 1 189 ? -51.893 7.837 91.595 1.00 89.62 189 HIS A C 1
ATOM 1342 O O . HIS A 1 189 ? -52.145 8.089 92.774 1.00 89.62 189 HIS A O 1
ATOM 1348 N N . THR A 1 190 ? -52.683 7.048 90.863 1.00 90.06 190 THR A N 1
ATOM 1349 C CA . THR A 1 190 ? -53.900 6.409 91.383 1.00 90.06 190 THR A CA 1
ATOM 1350 C C . THR A 1 190 ? -53.599 5.457 92.543 1.00 90.06 190 THR A C 1
ATOM 1352 O O . THR A 1 190 ? -54.244 5.552 93.588 1.00 90.06 190 THR A O 1
ATOM 1355 N N . VAL A 1 191 ? -52.594 4.585 92.412 1.00 89.62 191 VAL A N 1
ATOM 1356 C CA . VAL A 1 191 ? -52.177 3.663 93.484 1.00 89.62 191 VAL A CA 1
ATOM 1357 C C . VAL A 1 191 ? -51.651 4.432 94.702 1.00 89.62 191 VAL A C 1
ATOM 1359 O O . VAL A 1 191 ? -52.013 4.104 95.828 1.00 89.62 191 VAL A O 1
ATOM 1362 N N . GLY A 1 192 ? -50.879 5.504 94.502 1.00 84.00 192 GLY A N 1
ATOM 1363 C CA . GLY A 1 192 ? -50.347 6.341 95.585 1.00 84.00 192 GLY A CA 1
ATOM 1364 C C . GLY A 1 192 ? -51.412 7.066 96.421 1.00 84.00 192 GLY A C 1
ATOM 1365 O O . GLY A 1 192 ? -51.137 7.468 97.551 1.00 84.00 192 GLY A O 1
ATOM 1366 N N . ARG A 1 193 ? -52.644 7.210 95.911 1.00 83.94 193 ARG A N 1
ATOM 1367 C CA . ARG A 1 193 ? -53.782 7.759 96.674 1.00 83.94 193 ARG A CA 1
ATOM 1368 C C . ARG A 1 193 ? -54.405 6.753 97.639 1.00 83.94 193 ARG A C 1
ATOM 1370 O O . ARG A 1 193 ? -55.120 7.172 98.553 1.00 83.94 193 ARG A O 1
ATOM 1377 N N . PHE A 1 194 ? -54.151 5.455 97.474 1.00 80.06 194 PHE A N 1
ATOM 1378 C CA . PHE A 1 194 ? -54.602 4.455 98.434 1.00 80.06 194 PHE A CA 1
ATOM 1379 C C . PHE A 1 194 ? -53.759 4.552 99.707 1.00 80.06 194 PHE A C 1
ATOM 1381 O O . PHE A 1 194 ? -52.610 4.122 99.762 1.00 80.06 194 PHE A O 1
ATOM 1388 N N . ARG A 1 195 ? -54.352 5.111 100.766 1.00 69.38 195 ARG A N 1
ATOM 1389 C CA . ARG A 1 195 ? -53.805 4.995 102.119 1.00 69.38 195 ARG A CA 1
ATOM 1390 C C . ARG A 1 195 ? -54.062 3.583 102.623 1.00 69.38 195 ARG A C 1
ATOM 1392 O O . ARG A 1 195 ? -55.202 3.222 102.907 1.00 69.38 195 ARG A O 1
ATOM 1399 N N . LEU A 1 196 ? -52.998 2.799 102.736 1.00 71.31 196 LEU A N 1
ATOM 1400 C CA . LEU A 1 196 ? -53.038 1.544 103.472 1.00 71.31 196 LEU A CA 1
ATOM 1401 C C . LEU A 1 196 ? -53.296 1.880 104.943 1.00 71.31 196 LEU A C 1
ATOM 1403 O O . LEU A 1 196 ? -52.659 2.781 105.491 1.00 71.31 196 LEU A O 1
ATOM 1407 N N . ALA A 1 197 ? -54.263 1.200 105.561 1.00 62.12 197 ALA A N 1
ATOM 1408 C CA . ALA A 1 197 ? -54.461 1.305 106.998 1.00 62.12 197 ALA A CA 1
ATOM 1409 C C . ALA A 1 197 ? -53.129 0.961 107.677 1.00 62.12 197 ALA A C 1
ATOM 1411 O O . ALA A 1 197 ? -52.565 -0.102 107.405 1.00 62.12 197 ALA A O 1
ATOM 1412 N N . GLU A 1 198 ? -52.615 1.864 108.520 1.00 60.81 198 GLU A N 1
ATOM 1413 C CA . GLU A 1 198 ? -51.519 1.521 109.426 1.00 60.81 198 GLU A CA 1
ATOM 1414 C C . GLU A 1 198 ? -51.889 0.206 110.117 1.00 60.81 198 GLU A C 1
ATOM 1416 O O . GLU A 1 198 ? -53.054 0.056 110.512 1.00 60.81 198 GLU A O 1
ATOM 1421 N N . PRO A 1 199 ? -50.958 -0.760 110.245 1.00 54.16 199 PRO A N 1
ATOM 1422 C CA . PRO A 1 199 ? -51.227 -1.957 111.019 1.00 54.16 199 PRO A CA 1
ATOM 1423 C C . PRO A 1 199 ? -51.684 -1.471 112.385 1.00 54.16 199 PRO A C 1
ATOM 1425 O O . PRO A 1 199 ? -50.920 -0.806 113.087 1.00 54.16 199 PRO A O 1
ATOM 1428 N N . ALA A 1 200 ? -52.968 -1.706 112.679 1.00 53.47 200 ALA A N 1
ATOM 1429 C CA . ALA A 1 200 ? -53.619 -1.193 113.864 1.00 53.47 200 ALA A CA 1
ATOM 1430 C C . ALA A 1 200 ? -52.702 -1.510 115.033 1.00 53.47 200 ALA A C 1
ATOM 1432 O O . ALA A 1 200 ? -52.423 -2.683 115.303 1.00 53.47 200 ALA A O 1
ATOM 1433 N N . ALA A 1 201 ? -52.179 -0.443 115.642 1.00 50.41 201 ALA A N 1
ATOM 1434 C CA . ALA A 1 201 ? -51.386 -0.508 116.846 1.00 50.41 201 ALA A CA 1
ATOM 1435 C C . ALA A 1 201 ? -52.016 -1.573 117.739 1.00 50.41 201 ALA A C 1
ATOM 1437 O O . ALA A 1 201 ? -53.217 -1.507 118.014 1.00 50.41 201 ALA A O 1
ATOM 1438 N N . ALA A 1 202 ? -51.228 -2.580 118.115 1.00 55.03 202 ALA A N 1
ATOM 1439 C CA . ALA A 1 202 ? -51.640 -3.617 119.042 1.00 55.03 202 ALA A CA 1
ATOM 1440 C C . ALA A 1 202 ? -51.987 -2.944 120.380 1.00 55.03 202 ALA A C 1
ATOM 1442 O O . ALA A 1 202 ? -51.165 -2.799 121.284 1.00 55.03 202 ALA A O 1
ATOM 1443 N N . VAL A 1 203 ? -53.221 -2.453 120.483 1.00 50.84 203 VAL A N 1
ATOM 1444 C CA . VAL A 1 203 ? -53.782 -1.860 121.683 1.00 50.84 203 VAL A CA 1
ATOM 1445 C C . VAL A 1 203 ? -54.151 -3.017 122.598 1.00 50.84 203 VAL A C 1
ATOM 1447 O O . VAL A 1 203 ? -55.221 -3.602 122.504 1.00 50.84 203 VAL A O 1
ATOM 1450 N N . ARG A 1 204 ? -53.201 -3.262 123.504 1.00 53.69 204 ARG A N 1
ATOM 1451 C CA . ARG A 1 204 ? -53.342 -3.672 124.906 1.00 53.69 204 ARG A CA 1
ATOM 1452 C C . ARG A 1 204 ? -54.044 -5.003 125.195 1.00 53.69 204 ARG A C 1
ATOM 1454 O O . ARG A 1 204 ? -55.254 -5.131 125.057 1.00 53.69 204 ARG A O 1
ATOM 1461 N N . ARG A 1 205 ? -53.337 -5.826 125.973 1.00 48.88 205 ARG A N 1
ATOM 1462 C CA . ARG A 1 205 ? -53.746 -6.055 127.368 1.00 48.88 205 ARG A CA 1
ATOM 1463 C C . ARG A 1 205 ? -52.566 -6.494 128.230 1.00 48.88 205 ARG A C 1
ATOM 1465 O O . ARG A 1 205 ? -51.843 -7.420 127.890 1.00 48.88 205 ARG A O 1
ATOM 1472 N N . SER A 1 206 ? -52.392 -5.789 129.343 1.00 55.28 206 SER A N 1
ATOM 1473 C CA . SER A 1 206 ? -51.648 -6.272 130.496 1.00 55.28 206 SER A CA 1
ATOM 1474 C C . SER A 1 206 ? -52.354 -7.489 131.095 1.00 55.28 206 SER A C 1
ATOM 1476 O O . SER A 1 206 ? -53.584 -7.547 131.070 1.00 55.28 206 SER A O 1
ATOM 1478 N N . ALA A 1 207 ? -51.579 -8.405 131.679 1.00 46.06 207 ALA A N 1
ATOM 1479 C CA . ALA A 1 207 ? -51.658 -8.782 133.095 1.00 46.06 207 ALA A CA 1
ATOM 1480 C C . ALA A 1 207 ? -51.112 -10.199 133.353 1.00 46.06 207 ALA A C 1
ATOM 1482 O O . ALA A 1 207 ? -51.563 -11.162 132.743 1.00 46.06 207 ALA A O 1
ATOM 1483 N N . ALA A 1 208 ? -50.277 -10.251 134.394 1.00 45.38 208 ALA A N 1
ATOM 1484 C CA . ALA A 1 208 ? -50.239 -11.252 135.462 1.00 45.38 208 ALA A CA 1
ATOM 1485 C C . ALA A 1 208 ? -49.206 -12.396 135.409 1.00 45.38 208 ALA A C 1
ATOM 1487 O O . ALA A 1 208 ? -49.205 -13.216 134.497 1.00 45.38 208 ALA A O 1
ATOM 1488 N N . ALA A 1 209 ? -48.493 -12.444 136.548 1.00 38.81 209 ALA A N 1
ATOM 1489 C CA . ALA A 1 209 ? -47.671 -13.488 137.169 1.00 38.81 209 ALA A CA 1
ATOM 1490 C C . ALA A 1 209 ? -46.227 -13.641 136.675 1.00 38.81 209 ALA A C 1
ATOM 1492 O O . ALA A 1 209 ? -46.001 -14.239 135.604 1.00 38.81 209 ALA A O 1
#

Solvent-accessible surface area (backbone atoms only — not comparable to full-atom values): 10741 Å² total; per-residue (Å²): 110,47,79,58,52,44,52,53,33,53,53,51,30,49,54,30,48,53,50,30,51,53,31,50,52,49,37,54,50,38,54,52,50,45,56,50,43,53,54,48,48,54,49,33,53,51,49,30,50,51,18,50,51,44,31,51,52,18,50,52,43,31,52,52,14,61,73,53,44,80,83,14,52,69,50,31,53,53,18,51,51,47,27,52,52,16,53,52,46,30,51,51,26,52,54,51,42,52,54,40,55,53,48,44,52,54,40,53,52,50,34,53,52,32,53,52,51,30,54,51,28,51,50,49,33,51,53,35,51,55,48,41,54,54,40,51,53,51,47,50,53,52,51,52,50,52,54,51,51,52,53,51,51,53,52,50,56,52,50,49,52,53,50,52,50,51,52,52,51,50,53,52,50,52,51,50,53,51,52,52,51,51,52,52,53,51,51,49,54,58,56,69,66,58,78,73,77,70,79,72,73,86,79,77,80,88,84,87,136

Secondary structure (DSSP, 8-state):
-HHHHHHHHHHHHHHHHHHHHHHHHHHHHHHHHHHHHHHHHHHHHHHHHHHHHHHHHHHHHHHHHHHTGGGGHHHHHHHHHHHHHHHHHHHHHHHHHHHHHHHHHHHHHHHHHHHHHHHHHHHHHHHHHHHHHHHHHHHHHHHHHHHHHHHHHHHHHHHHHHHHHHHHHHHHHHHHHHHHHHHHHHHHHHHHT--PPP-----------

pLDDT: mean 91.25, std 11.08, range [38.81, 98.25]

Foldseek 3Di:
DLVVLLVVLVVQLVVLVVLLVVLVVLLVVLVVLLVVLVVLLVVLVVQLVVLVVQLVVLVVQLVVLVVVPPVSPVSNVVSVVSNVVSVVSNVVSVVSNVVSVVVSVVSVVSSVVSVVSSVVSVVSSVVSVVVNVVSVVVVVVVVVVVVVVVVVVVVVVVVVVVVVVVVVVVVVVVVVVVVVVVVVVVVVVVVVPDDDPDPPPPDDDDDDD

Radius of gyration: 58.62 Å; Cα contacts (8 Å, |Δi|>4): 112; chains: 1; bounding box: 99×24×196 Å

Sequence (209 aa):
HARRADRLAAEAAEVAAQGGAAVTQVVQTMAGIEVSSLRIADITTVIDGIAFQTNILALNAAVEAARAGEEGRGFAVVASEVRALAQRSAQAAREIKGLIEASSTQVAEGSQLAQQAGQTLQRVVASVGELGGLIEEIASASQEQAAGIEQVNQGIVQMDGVTQQNAALVEEASAAARALNAQAADLQHTVGRFRLAEPAAAVRRSAAA